Protein AF-A0A0L7KZP0-F1 (afdb_monomer)

Structure (mmCIF, N/CA/C/O backbone):
data_AF-A0A0L7KZP0-F1
#
_entry.id   AF-A0A0L7KZP0-F1
#
loop_
_atom_site.group_PDB
_atom_site.id
_atom_site.type_symbol
_atom_site.label_atom_id
_atom_site.label_alt_id
_atom_site.label_comp_id
_atom_site.label_asym_id
_atom_site.label_entity_id
_atom_site.label_seq_id
_atom_site.pdbx_PDB_ins_code
_atom_site.Cartn_x
_atom_site.Cartn_y
_atom_site.Cartn_z
_atom_site.occupancy
_atom_site.B_iso_or_equiv
_atom_site.auth_seq_id
_atom_site.auth_comp_id
_atom_site.auth_asym_id
_atom_site.auth_atom_id
_atom_site.pdbx_PDB_model_num
ATOM 1 N N . MET A 1 1 ? -36.808 3.531 20.226 1.00 63.69 1 MET A N 1
ATOM 2 C CA . MET A 1 1 ? -35.470 3.568 20.865 1.00 63.69 1 MET A CA 1
ATOM 3 C C . MET A 1 1 ? -35.029 5.028 20.924 1.00 63.69 1 MET A C 1
ATOM 5 O O . MET A 1 1 ? -35.138 5.690 19.900 1.00 63.69 1 MET A O 1
ATOM 9 N N . SER A 1 2 ? -34.639 5.574 22.083 1.00 88.25 2 SER A N 1
ATOM 10 C CA . SER A 1 2 ? -34.261 6.997 22.179 1.00 88.25 2 SER A CA 1
ATOM 11 C C . SER A 1 2 ? -32.924 7.268 21.478 1.00 88.25 2 SER A C 1
ATOM 13 O O . SER A 1 2 ? -32.063 6.388 21.419 1.00 88.25 2 SER A O 1
ATOM 15 N N . ARG A 1 3 ? -32.725 8.493 20.977 1.00 87.00 3 ARG A N 1
ATOM 16 C CA . ARG A 1 3 ? -31.464 8.919 20.343 1.00 87.00 3 ARG A CA 1
ATOM 17 C C . ARG A 1 3 ? -30.250 8.672 21.245 1.00 87.00 3 ARG A C 1
ATOM 19 O O . ARG A 1 3 ? -29.249 8.135 20.788 1.00 87.00 3 ARG A O 1
ATOM 26 N N . GLN A 1 4 ? -30.382 8.979 22.534 1.00 87.50 4 GLN A N 1
ATOM 27 C CA . GLN A 1 4 ? -29.343 8.735 23.540 1.00 87.50 4 GLN A CA 1
ATOM 28 C C . GLN A 1 4 ? -28.989 7.246 23.661 1.00 87.50 4 GLN A C 1
ATOM 30 O O . GLN A 1 4 ? -27.815 6.895 23.758 1.00 87.50 4 GLN A O 1
ATOM 35 N N . ASN A 1 5 ? -29.982 6.351 23.594 1.00 90.81 5 ASN A N 1
ATOM 36 C CA . ASN A 1 5 ? -29.726 4.912 23.612 1.00 90.81 5 ASN A CA 1
ATOM 37 C C . ASN A 1 5 ? -28.991 4.444 22.349 1.00 90.81 5 ASN A C 1
ATOM 39 O O . ASN A 1 5 ? -28.085 3.622 22.461 1.00 90.81 5 ASN A O 1
ATOM 43 N N . ILE A 1 6 ? -29.317 4.989 21.172 1.00 90.12 6 ILE A N 1
ATOM 44 C CA . ILE A 1 6 ? -28.611 4.679 19.917 1.00 90.12 6 ILE A CA 1
ATOM 45 C C . ILE A 1 6 ? -27.160 5.171 19.972 1.00 90.12 6 ILE A C 1
ATOM 47 O O . ILE A 1 6 ? -26.248 4.414 19.644 1.00 90.12 6 ILE A O 1
ATOM 51 N N . GLU A 1 7 ? -26.918 6.403 20.423 1.00 89.88 7 GLU A N 1
ATOM 52 C CA . GLU A 1 7 ? -25.565 6.961 20.565 1.00 89.88 7 GLU A CA 1
ATOM 53 C C . GLU A 1 7 ? -24.720 6.136 21.549 1.00 89.88 7 GLU A C 1
ATOM 55 O O . GLU A 1 7 ? -23.565 5.800 21.258 1.00 89.88 7 GLU A O 1
ATOM 60 N N . ARG A 1 8 ? -25.315 5.728 22.678 1.00 93.31 8 ARG A N 1
ATOM 61 C CA . ARG A 1 8 ? -24.662 4.867 23.672 1.00 93.31 8 ARG A CA 1
ATOM 62 C C . ARG A 1 8 ? -24.299 3.503 23.089 1.00 93.31 8 ARG A C 1
ATOM 64 O O . ARG A 1 8 ? -23.156 3.073 23.225 1.00 93.31 8 ARG A O 1
ATOM 71 N N . LEU A 1 9 ? -25.246 2.833 22.430 1.00 93.94 9 LEU A N 1
ATOM 72 C CA . LEU A 1 9 ? -25.024 1.518 21.821 1.00 93.94 9 LEU A CA 1
ATOM 73 C C . LEU A 1 9 ? -24.005 1.583 20.679 1.00 93.94 9 LEU A C 1
ATOM 75 O O . LEU A 1 9 ? -23.140 0.721 20.595 1.00 93.94 9 LEU A O 1
ATOM 79 N N . THR A 1 10 ? -24.043 2.630 19.854 1.00 91.06 10 THR A N 1
ATOM 80 C CA . THR A 1 10 ? -23.064 2.844 18.774 1.00 91.06 10 THR A CA 1
ATOM 81 C C . THR A 1 10 ? -21.658 3.047 19.336 1.00 91.06 10 THR A C 1
ATOM 83 O O . THR A 1 10 ? -20.690 2.496 18.819 1.00 91.06 10 THR A O 1
ATOM 86 N N . THR A 1 11 ? -21.535 3.810 20.423 1.00 92.81 11 THR A N 1
ATOM 87 C CA . THR A 1 11 ? -20.250 4.017 21.105 1.00 92.81 11 THR A CA 1
ATOM 88 C C . THR A 1 11 ? -19.732 2.724 21.725 1.00 92.81 11 THR A C 1
ATOM 90 O O . THR A 1 11 ? -18.541 2.438 21.623 1.00 92.81 11 THR A O 1
ATOM 93 N N . LEU A 1 12 ? -20.614 1.924 22.328 1.00 94.56 12 LEU A N 1
ATOM 94 C CA . LEU A 1 12 ? -20.255 0.616 22.870 1.00 94.56 12 LEU A CA 1
ATOM 95 C C . LEU A 1 12 ? -19.786 -0.333 21.762 1.00 94.56 12 LEU A C 1
ATOM 97 O O . LEU A 1 12 ? -18.707 -0.899 21.876 1.00 94.56 12 LEU A O 1
ATOM 101 N N . ALA A 1 13 ? -20.551 -0.445 20.673 1.00 92.88 13 ALA A N 1
ATOM 102 C CA . ALA A 1 13 ? -20.195 -1.272 19.526 1.00 92.88 13 ALA A CA 1
ATOM 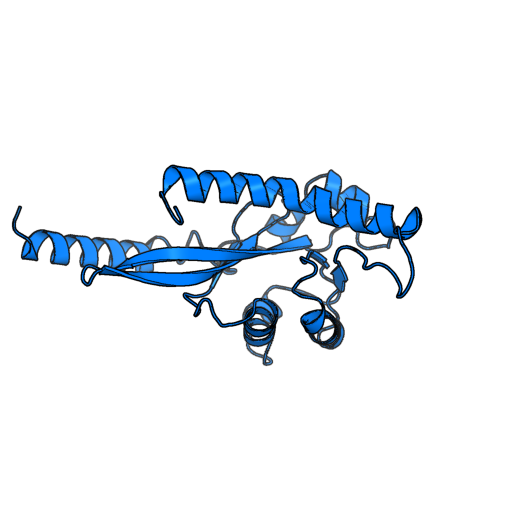103 C C . ALA A 1 13 ? -18.836 -0.868 18.939 1.00 92.88 13 ALA A C 1
ATOM 105 O O . ALA A 1 13 ? -17.999 -1.734 18.702 1.00 92.88 13 ALA A O 1
ATOM 106 N N . ARG A 1 14 ? -18.579 0.439 18.783 1.00 90.69 14 ARG A N 1
ATOM 107 C CA . ARG A 1 14 ? -17.275 0.946 18.334 1.00 90.69 14 ARG A CA 1
ATOM 108 C C . ARG A 1 14 ? -16.143 0.479 19.249 1.00 90.69 14 ARG A C 1
ATOM 110 O O . ARG A 1 14 ? -15.190 -0.102 18.755 1.00 90.69 14 ARG A O 1
ATOM 117 N N . ARG A 1 15 ? -16.277 0.667 20.566 1.00 93.75 15 ARG A N 1
ATOM 118 C CA . ARG A 1 15 ? -15.255 0.232 21.536 1.00 93.75 15 ARG A CA 1
ATOM 119 C C . ARG A 1 15 ? -15.030 -1.277 21.503 1.00 93.75 15 ARG A C 1
ATOM 121 O O . ARG A 1 15 ? -13.898 -1.727 21.607 1.00 93.75 15 ARG A O 1
ATOM 128 N N . CYS A 1 16 ? -16.095 -2.064 21.362 1.00 93.88 16 CYS A N 1
ATOM 129 C CA . CYS A 1 16 ? -15.975 -3.513 21.236 1.00 93.88 16 CYS A CA 1
ATOM 130 C C . CYS A 1 16 ? -15.216 -3.906 19.964 1.00 93.88 16 CYS A C 1
ATOM 132 O O . CYS A 1 16 ? -14.368 -4.788 20.029 1.00 93.88 16 CYS A O 1
ATOM 134 N N . LEU A 1 17 ? -15.481 -3.245 18.833 1.00 90.81 17 LEU A N 1
ATOM 135 C CA . LEU A 1 17 ? -14.733 -3.480 17.598 1.00 90.81 17 LEU A CA 1
ATOM 136 C C . LEU A 1 17 ? -13.261 -3.073 17.750 1.00 90.81 17 LEU A C 1
ATOM 138 O O . LEU A 1 17 ? -12.384 -3.858 17.413 1.00 90.81 17 LEU A O 1
ATOM 142 N N . GLU A 1 18 ? -12.987 -1.891 18.302 1.00 88.94 18 GLU A N 1
ATOM 143 C CA . GLU A 1 18 ? -11.625 -1.372 18.501 1.00 88.94 18 GLU A CA 1
ATOM 144 C C . GLU A 1 18 ? -10.784 -2.252 19.432 1.00 88.94 18 GLU A C 1
ATOM 146 O O . GLU A 1 18 ? -9.604 -2.448 19.171 1.00 88.94 18 GLU A O 1
ATOM 151 N N . ASN A 1 19 ? -11.381 -2.811 20.488 1.00 90.50 19 ASN A N 1
ATOM 152 C CA . ASN A 1 19 ? -10.635 -3.571 21.492 1.00 90.50 19 ASN A CA 1
ATOM 153 C C . ASN A 1 19 ? -10.588 -5.080 21.217 1.00 90.5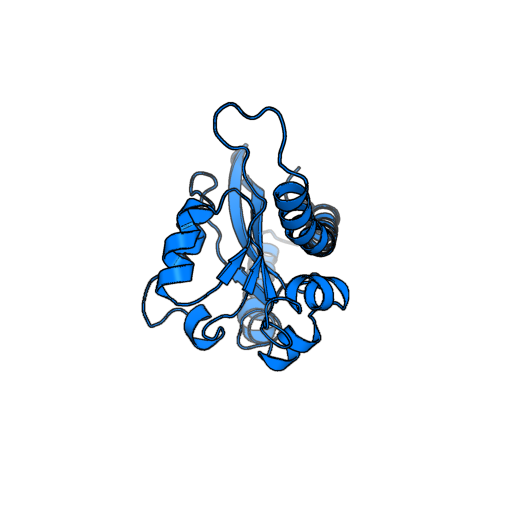0 19 ASN A C 1
ATOM 155 O O . ASN A 1 19 ? -9.636 -5.734 21.627 1.00 90.50 19 ASN A O 1
ATOM 159 N N . ASN A 1 20 ? -11.615 -5.641 20.567 1.00 91.38 20 ASN A N 1
ATOM 160 C CA . ASN A 1 20 ? -11.787 -7.097 20.475 1.00 91.38 20 ASN A CA 1
ATOM 161 C C . ASN A 1 20 ? -11.835 -7.634 19.042 1.00 91.38 20 ASN A C 1
ATOM 163 O O . ASN A 1 20 ? -11.833 -8.847 18.870 1.00 91.38 20 ASN A O 1
ATOM 167 N N . PHE A 1 21 ? -11.942 -6.771 18.028 1.00 88.75 21 PHE A N 1
ATOM 168 C CA . PHE A 1 21 ? -11.991 -7.202 16.630 1.00 88.75 21 PHE A CA 1
ATOM 169 C C . PHE A 1 21 ? -10.778 -6.699 15.856 1.00 88.75 21 PHE A C 1
ATOM 171 O O . PHE A 1 21 ? -10.036 -7.500 15.305 1.00 88.75 21 PHE A O 1
ATOM 178 N N . VAL A 1 22 ? -10.553 -5.383 15.845 1.00 87.06 22 VAL A N 1
ATOM 179 C CA . VAL A 1 22 ? -9.480 -4.746 15.067 1.00 87.06 22 VAL A CA 1
ATOM 180 C C . VAL A 1 22 ? -8.104 -5.354 15.369 1.00 87.06 22 VAL A C 1
ATOM 182 O O . VAL A 1 22 ? -7.470 -5.772 14.409 1.00 87.06 22 VAL A O 1
ATOM 185 N N . PRO A 1 23 ? -7.667 -5.533 16.633 1.00 86.50 23 PRO A N 1
ATOM 186 C CA . PRO A 1 23 ? -6.323 -6.044 16.923 1.00 86.50 23 PRO A CA 1
ATOM 187 C C . PRO A 1 23 ? -6.067 -7.479 16.443 1.00 86.50 23 PRO A C 1
ATOM 189 O O . PRO A 1 23 ? -4.920 -7.902 16.390 1.00 86.50 23 PRO A O 1
ATOM 192 N N . PHE A 1 24 ? -7.127 -8.232 16.133 1.00 85.81 24 PHE A N 1
ATOM 193 C CA . PHE A 1 24 ? -7.064 -9.646 15.757 1.00 85.81 24 PHE A CA 1
ATOM 194 C C . PHE A 1 24 ? -7.497 -9.909 14.315 1.00 85.81 24 PHE A C 1
ATOM 196 O O . PHE A 1 24 ? -7.652 -11.065 13.944 1.00 85.81 24 PHE A O 1
ATOM 203 N N . HIS A 1 25 ? -7.827 -8.864 13.552 1.00 85.62 25 HIS A N 1
ATOM 204 C CA . HIS A 1 25 ? -8.376 -8.998 12.198 1.00 85.62 25 HIS A CA 1
ATOM 205 C C . HIS A 1 25 ? -7.955 -7.865 11.250 1.00 85.62 25 HIS A C 1
ATOM 207 O O . HIS A 1 25 ? -8.416 -7.818 10.106 1.00 85.62 25 HIS A O 1
ATOM 213 N N . LEU A 1 26 ? -7.174 -6.892 11.730 1.00 87.25 26 LEU A N 1
ATOM 214 C CA . LEU A 1 26 ? -6.686 -5.777 10.932 1.00 87.25 26 LEU A CA 1
ATOM 215 C C . LEU A 1 26 ? -5.362 -5.245 11.487 1.00 87.25 26 LEU A C 1
ATOM 217 O O . LEU A 1 26 ? -5.258 -4.915 12.666 1.00 87.25 26 LEU A O 1
ATOM 221 N N . GLY A 1 27 ? -4.381 -5.087 10.606 1.00 86.38 27 GLY A N 1
ATOM 222 C CA . GLY A 1 27 ? -3.043 -4.621 10.942 1.00 86.38 27 GLY A CA 1
ATOM 223 C C . GLY A 1 27 ? -1.982 -5.677 10.660 1.00 86.38 27 GLY A C 1
ATOM 224 O O . GLY A 1 27 ? -2.259 -6.863 10.490 1.00 86.38 27 GLY A O 1
ATOM 225 N N . PHE A 1 28 ? -0.728 -5.234 10.639 1.00 84.62 28 PHE A N 1
ATOM 226 C CA . PHE A 1 28 ? 0.425 -6.109 10.412 1.00 84.62 28 PHE A CA 1
ATOM 227 C C . PHE A 1 28 ? 0.716 -7.076 11.573 1.00 84.62 28 PHE A C 1
ATOM 229 O O . PHE A 1 28 ? 1.565 -7.948 11.422 1.00 84.62 28 PHE A O 1
ATOM 236 N N . ASP A 1 29 ? 0.002 -6.950 12.695 1.00 85.00 29 ASP A N 1
ATOM 237 C CA . ASP A 1 29 ? 0.069 -7.889 13.821 1.00 85.00 29 ASP A CA 1
ATOM 238 C C . ASP A 1 29 ? -0.823 -9.133 13.613 1.00 85.00 29 ASP A C 1
ATOM 240 O O . ASP A 1 29 ? -0.566 -10.173 14.217 1.00 85.00 29 ASP A O 1
ATOM 244 N N . ASP A 1 30 ? -1.848 -9.055 12.750 1.00 86.31 30 ASP A N 1
ATOM 245 C CA . ASP A 1 30 ? -2.793 -10.158 12.486 1.00 86.31 30 ASP A CA 1
ATOM 246 C C . ASP A 1 30 ? -2.288 -11.146 11.419 1.00 86.31 30 ASP A C 1
ATOM 248 O O . ASP A 1 30 ? -2.641 -12.326 11.403 1.00 86.31 30 ASP A O 1
ATOM 252 N N . ILE A 1 31 ? -1.426 -10.684 10.513 1.00 87.69 31 ILE A N 1
ATOM 253 C CA . ILE A 1 31 ? -0.908 -11.497 9.414 1.00 87.69 31 ILE A CA 1
ATOM 254 C C . ILE A 1 31 ? 0.610 -11.574 9.466 1.00 87.69 31 ILE A C 1
ATOM 256 O O . ILE A 1 31 ? 1.301 -10.581 9.643 1.00 87.69 31 ILE A O 1
ATOM 260 N N . THR A 1 32 ? 1.153 -12.767 9.258 1.00 89.44 32 THR A N 1
ATOM 261 C CA . THR A 1 32 ? 2.600 -12.976 9.157 1.00 89.44 32 THR A CA 1
ATOM 262 C C . THR A 1 32 ? 3.109 -12.702 7.740 1.00 89.44 32 THR A C 1
ATOM 264 O O . THR A 1 32 ? 2.384 -12.854 6.752 1.00 89.44 32 THR A O 1
ATOM 267 N N . ARG A 1 33 ? 4.405 -12.388 7.610 1.00 87.12 33 ARG A N 1
ATOM 268 C CA . ARG A 1 33 ? 5.080 -12.264 6.301 1.00 87.12 33 ARG A CA 1
ATOM 269 C C . ARG A 1 33 ? 4.875 -13.504 5.428 1.00 87.12 33 ARG A C 1
ATOM 271 O O . ARG A 1 33 ? 4.547 -13.381 4.252 1.00 87.12 33 ARG A O 1
ATOM 278 N N . GLN A 1 34 ? 5.006 -14.694 6.014 1.00 86.81 34 GLN A N 1
ATOM 279 C CA . GLN A 1 34 ? 4.846 -15.959 5.297 1.00 86.81 34 GLN A CA 1
ATOM 280 C C . GLN A 1 34 ? 3.432 -16.113 4.719 1.00 86.81 34 GLN A C 1
ATOM 282 O O . GLN A 1 34 ? 3.288 -16.463 3.551 1.00 86.81 34 GLN A O 1
ATOM 287 N N . GLN A 1 35 ? 2.397 -15.757 5.485 1.00 88.25 35 GLN A N 1
ATOM 288 C CA . GLN A 1 35 ? 1.017 -15.761 4.991 1.00 88.25 35 GLN A CA 1
ATOM 289 C C . GLN A 1 35 ? 0.806 -14.755 3.853 1.00 88.25 35 GLN A C 1
ATOM 291 O O . GLN A 1 35 ? 0.095 -15.061 2.900 1.00 88.25 35 GLN A O 1
ATOM 296 N N . VAL A 1 36 ? 1.430 -13.571 3.901 1.00 85.56 36 VAL A N 1
ATOM 297 C CA . VAL A 1 36 ? 1.370 -12.622 2.774 1.00 85.56 36 VAL A CA 1
ATOM 298 C C . VAL A 1 36 ? 2.048 -13.198 1.529 1.00 85.56 36 VAL A C 1
ATOM 300 O O . VAL A 1 36 ? 1.507 -13.082 0.431 1.00 85.56 36 VAL A O 1
ATOM 303 N N . ILE A 1 37 ? 3.199 -13.855 1.687 1.00 84.69 37 ILE A N 1
ATOM 304 C CA . ILE A 1 37 ? 3.912 -14.497 0.577 1.00 84.69 37 ILE A CA 1
ATOM 305 C C . ILE A 1 37 ? 3.079 -15.637 -0.023 1.00 84.69 37 ILE A C 1
ATOM 307 O O . ILE A 1 37 ? 3.006 -15.750 -1.244 1.00 84.69 37 ILE A O 1
ATOM 311 N N . GLU A 1 38 ? 2.414 -16.446 0.801 1.00 84.69 38 GLU A N 1
ATOM 312 C CA . GLU A 1 38 ? 1.527 -17.535 0.359 1.00 84.69 38 GLU A CA 1
ATOM 313 C C . GLU A 1 38 ? 0.262 -17.028 -0.344 1.00 84.69 38 GLU A C 1
ATOM 315 O O . GLU A 1 38 ? -0.273 -17.697 -1.227 1.00 84.69 38 GLU A O 1
ATOM 320 N N . ARG A 1 39 ? -0.189 -15.817 -0.004 1.00 83.50 39 ARG A N 1
ATOM 321 C CA . ARG A 1 39 ? -1.272 -15.111 -0.703 1.00 83.50 39 ARG A CA 1
ATOM 322 C C . ARG A 1 39 ? -0.845 -14.510 -2.042 1.00 83.50 39 ARG A C 1
ATOM 324 O O . ARG A 1 39 ? -1.696 -13.994 -2.773 1.00 83.50 39 ARG A O 1
ATOM 331 N N . ASN A 1 40 ? 0.439 -14.565 -2.403 1.00 79.38 40 ASN A N 1
ATOM 332 C CA . ASN A 1 40 ? 0.858 -14.201 -3.750 1.00 79.38 40 ASN A CA 1
ATOM 333 C C . ASN A 1 40 ? 0.234 -15.182 -4.743 1.00 79.38 40 ASN A C 1
ATOM 335 O O . ASN A 1 40 ? 0.619 -16.346 -4.831 1.00 79.38 40 ASN A O 1
ATOM 339 N N . LEU A 1 41 ? -0.731 -14.693 -5.521 1.00 71.31 41 LEU A N 1
ATOM 340 C CA . LEU A 1 41 ? -1.324 -15.475 -6.594 1.00 71.31 41 LEU A CA 1
ATOM 341 C C . LEU A 1 41 ? -0.243 -15.933 -7.588 1.00 71.31 41 LEU A C 1
ATOM 343 O O . LEU A 1 41 ? 0.745 -15.233 -7.829 1.00 71.31 41 LEU A O 1
ATOM 347 N N . VAL A 1 42 ? -0.506 -17.065 -8.248 1.00 75.00 42 VAL A N 1
ATOM 348 C CA . VAL A 1 42 ? 0.354 -17.642 -9.299 1.00 75.00 42 VAL A CA 1
ATOM 349 C C . VAL A 1 42 ? 0.745 -16.600 -10.349 1.00 75.00 42 VAL A C 1
ATOM 351 O O . VAL A 1 42 ? 1.866 -16.603 -10.841 1.00 75.00 42 VAL A O 1
ATOM 354 N N . VAL A 1 43 ? -0.169 -15.685 -10.678 1.00 77.62 43 VAL A N 1
ATOM 355 C CA . VAL A 1 43 ? 0.045 -14.656 -11.699 1.00 77.62 43 VAL A CA 1
ATOM 356 C C . VAL A 1 43 ? 1.101 -13.619 -11.271 1.00 77.62 43 VAL A C 1
ATOM 358 O O . VAL A 1 43 ? 2.125 -13.554 -11.941 1.00 77.62 43 VAL A O 1
ATOM 361 N N . PRO A 1 44 ? 0.942 -12.832 -10.186 1.00 76.81 44 PRO A N 1
ATOM 362 C CA . PRO A 1 44 ? 2.005 -11.977 -9.658 1.00 76.81 44 PRO A CA 1
ATOM 363 C C . PRO A 1 44 ? 3.325 -12.719 -9.455 1.00 76.81 44 PRO A C 1
ATOM 365 O O . PRO A 1 44 ? 4.379 -12.182 -9.785 1.00 76.81 44 PRO A O 1
ATOM 368 N N . ASP A 1 45 ? 3.291 -13.951 -8.941 1.00 77.31 45 ASP A N 1
ATOM 369 C CA . ASP A 1 45 ? 4.529 -14.696 -8.747 1.00 77.31 45 ASP A CA 1
ATOM 370 C C . ASP A 1 45 ? 5.207 -14.988 -10.089 1.00 77.31 45 ASP A C 1
ATOM 372 O O . ASP A 1 45 ? 6.347 -14.582 -10.274 1.00 77.31 45 ASP A O 1
ATOM 376 N N . ALA A 1 46 ? 4.501 -15.539 -11.078 1.00 79.88 46 ALA A N 1
ATOM 377 C CA . ALA A 1 46 ? 5.046 -15.790 -12.414 1.00 79.88 46 ALA A CA 1
ATOM 378 C C . ALA A 1 46 ? 5.525 -14.511 -13.124 1.00 79.88 46 ALA A C 1
ATOM 380 O O . ALA A 1 46 ? 6.565 -14.520 -13.781 1.00 79.88 46 ALA A O 1
ATOM 381 N N . LEU A 1 47 ? 4.794 -13.402 -12.979 1.00 79.75 47 LEU A N 1
ATOM 382 C CA . LEU A 1 47 ? 5.134 -12.125 -13.606 1.00 79.75 47 LEU A CA 1
ATOM 383 C C . LEU A 1 47 ? 6.432 -11.535 -13.036 1.00 79.75 47 LEU A C 1
ATOM 385 O O . LEU A 1 47 ? 7.250 -11.030 -13.799 1.00 79.75 47 LEU A O 1
ATOM 389 N N . PHE A 1 48 ? 6.642 -11.623 -11.721 1.00 76.50 48 PHE A N 1
ATOM 390 C CA . PHE A 1 48 ? 7.803 -11.025 -11.051 1.00 76.50 48 PHE A CA 1
ATOM 391 C C . PHE A 1 48 ? 8.908 -12.042 -10.686 1.00 76.50 48 PHE A C 1
ATOM 393 O O . PHE A 1 48 ? 9.931 -11.662 -10.123 1.00 76.50 48 PHE A O 1
ATOM 400 N N . SER A 1 49 ? 8.754 -13.329 -11.024 1.00 68.19 49 SER A N 1
ATOM 401 C CA . SER A 1 49 ? 9.748 -14.382 -10.728 1.00 68.19 49 SER A CA 1
ATOM 402 C C . SER A 1 49 ? 11.015 -14.288 -11.576 1.00 68.19 49 SER A C 1
ATOM 404 O O . SER A 1 49 ? 12.103 -14.578 -11.079 1.00 68.19 49 SER A O 1
ATOM 406 N N . ASN A 1 50 ? 10.901 -13.855 -12.836 1.00 60.66 50 ASN A N 1
ATOM 407 C CA . ASN A 1 50 ? 12.025 -13.851 -13.782 1.00 60.66 50 ASN A CA 1
ATOM 408 C C . ASN A 1 50 ? 13.104 -12.800 -13.479 1.00 60.66 50 ASN A C 1
ATOM 410 O O . ASN A 1 50 ? 14.186 -12.873 -14.052 1.00 60.66 50 ASN A O 1
ATOM 414 N N . GLU A 1 51 ? 12.855 -11.861 -12.562 1.00 57.97 51 GLU A N 1
ATOM 415 C CA . GLU A 1 51 ? 13.864 -10.883 -12.127 1.00 57.97 51 GLU A CA 1
ATOM 416 C C . GLU A 1 51 ? 14.630 -11.325 -10.862 1.00 57.97 51 GLU A C 1
ATOM 418 O O . GLU A 1 51 ? 15.413 -10.555 -10.312 1.00 57.97 51 GLU A O 1
ATOM 423 N N . GLY A 1 52 ? 14.446 -12.573 -10.401 1.00 57.38 52 GLY A N 1
ATOM 424 C CA . GLY A 1 52 ? 15.087 -13.112 -9.191 1.00 57.38 52 GLY A CA 1
ATOM 425 C C . GLY A 1 52 ? 14.326 -12.803 -7.897 1.00 57.38 52 GLY A C 1
ATOM 426 O O . GLY A 1 52 ? 14.905 -12.814 -6.813 1.00 57.38 52 GLY A O 1
ATOM 427 N N . TRP A 1 53 ? 13.039 -12.454 -8.001 1.00 60.59 53 TRP A N 1
ATOM 428 C CA . TRP A 1 53 ? 12.210 -11.990 -6.878 1.00 60.59 53 TRP A CA 1
ATOM 429 C C . TRP A 1 53 ? 11.147 -13.031 -6.478 1.00 60.59 53 TRP A C 1
ATOM 431 O O . TRP A 1 53 ? 10.100 -12.718 -5.894 1.00 60.59 53 TRP A O 1
ATOM 441 N N . SER A 1 54 ? 11.419 -14.301 -6.790 1.00 57.59 54 SER A N 1
ATOM 442 C CA . SER A 1 54 ? 10.642 -15.445 -6.313 1.00 57.59 54 SER A CA 1
ATOM 443 C C . SER A 1 54 ? 10.616 -15.454 -4.779 1.00 57.59 54 SER A C 1
ATOM 445 O O . SER A 1 54 ? 11.665 -15.292 -4.156 1.00 57.59 54 SER A O 1
ATOM 447 N N . ARG A 1 55 ? 9.439 -15.677 -4.176 1.00 60.72 55 ARG A N 1
ATOM 448 C CA . ARG A 1 55 ? 9.219 -15.766 -2.710 1.00 60.72 55 ARG A CA 1
ATOM 449 C C . ARG A 1 55 ? 9.379 -14.478 -1.889 1.00 60.72 55 ARG A C 1
ATOM 451 O O . ARG A 1 55 ? 9.481 -14.556 -0.671 1.00 60.72 55 ARG A O 1
ATOM 458 N N . ARG A 1 56 ? 9.363 -13.301 -2.513 1.00 67.94 56 ARG A N 1
ATOM 459 C CA . ARG A 1 56 ? 9.281 -12.027 -1.774 1.00 67.94 56 ARG A CA 1
ATOM 460 C C . ARG A 1 56 ? 7.848 -11.615 -1.477 1.00 67.94 56 ARG A C 1
ATOM 462 O O . ARG A 1 56 ? 6.923 -12.038 -2.181 1.00 67.94 56 ARG A O 1
ATOM 469 N N . THR A 1 57 ? 7.677 -10.759 -0.475 1.00 66.06 57 THR A N 1
ATOM 470 C CA . THR A 1 57 ? 6.383 -10.147 -0.173 1.00 66.06 57 THR A CA 1
ATOM 471 C C . THR A 1 57 ? 5.998 -9.257 -1.349 1.00 66.06 57 THR A C 1
ATOM 473 O O . THR A 1 57 ? 6.790 -8.412 -1.774 1.00 66.06 57 THR A O 1
ATOM 476 N N . LYS A 1 58 ? 4.804 -9.471 -1.911 1.00 71.38 58 LYS A N 1
ATOM 477 C CA . LYS A 1 58 ? 4.270 -8.639 -2.992 1.00 71.38 58 LYS A CA 1
ATOM 478 C C . LYS A 1 58 ? 2.975 -8.012 -2.513 1.00 71.38 58 LYS A C 1
ATOM 480 O O . LYS A 1 58 ? 1.943 -8.679 -2.416 1.00 71.38 58 LYS A O 1
ATOM 485 N N . CYS A 1 59 ? 3.034 -6.721 -2.228 1.00 68.25 59 CYS A N 1
ATOM 486 C CA . CYS A 1 59 ? 1.876 -5.974 -1.772 1.00 68.25 59 CYS A CA 1
ATOM 487 C C . CYS A 1 59 ? 1.456 -4.962 -2.826 1.00 68.25 59 CYS A C 1
ATOM 489 O O . CYS A 1 59 ? 2.279 -4.281 -3.439 1.00 68.25 59 CYS A O 1
ATOM 491 N N . TYR A 1 60 ? 0.149 -4.871 -3.028 1.00 70.06 60 TYR A N 1
ATOM 492 C CA . TYR A 1 60 ? -0.459 -3.794 -3.776 1.00 70.06 60 TYR A CA 1
ATOM 493 C C . TYR A 1 60 ? -0.867 -2.701 -2.792 1.00 70.06 60 TYR A C 1
ATOM 495 O O . TYR A 1 60 ? -1.664 -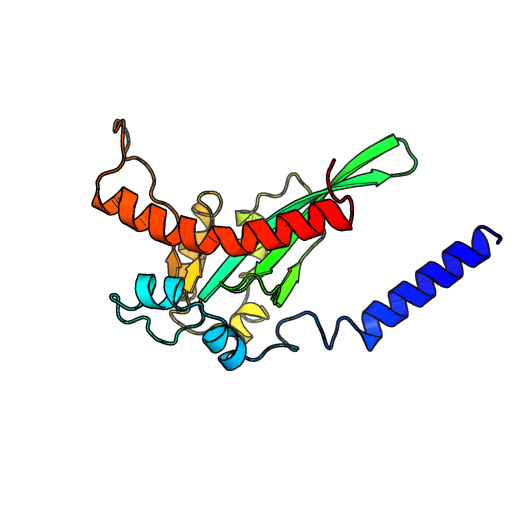2.908 -1.874 1.00 70.06 60 TYR A O 1
ATOM 503 N N . CYS A 1 61 ? -0.322 -1.512 -2.994 1.00 61.34 61 CYS A N 1
ATOM 504 C CA . CYS A 1 61 ? -0.769 -0.346 -2.258 1.00 61.34 61 CYS A CA 1
ATOM 505 C C . CYS A 1 61 ? -1.965 0.267 -2.977 1.00 61.34 61 CYS A C 1
ATOM 507 O O . CYS A 1 61 ? -1.805 0.823 -4.066 1.00 61.34 61 CYS A O 1
ATOM 509 N N . ASP A 1 62 ? -3.145 0.210 -2.361 1.00 60.53 62 ASP A N 1
ATOM 510 C CA . ASP A 1 62 ? -4.330 0.875 -2.893 1.00 60.53 62 ASP A CA 1
ATOM 511 C C . ASP A 1 62 ? -4.762 2.044 -2.013 1.00 60.53 62 ASP A C 1
ATOM 513 O O . ASP A 1 62 ? -4.700 2.005 -0.788 1.00 60.53 62 ASP A O 1
ATOM 517 N N . MET A 1 63 ? -5.248 3.105 -2.642 1.00 56.72 63 MET A N 1
ATOM 518 C CA . MET A 1 63 ? -5.781 4.266 -1.944 1.00 56.72 63 MET A CA 1
ATOM 519 C C . MET A 1 63 ? -7.198 4.547 -2.419 1.00 56.72 63 MET A C 1
ATOM 521 O O . MET A 1 63 ? -7.467 4.653 -3.617 1.00 56.72 63 MET A O 1
ATOM 525 N N . ARG A 1 64 ? -8.114 4.783 -1.474 1.00 58.38 64 ARG A N 1
ATOM 526 C CA . ARG A 1 64 ? -9.502 5.126 -1.796 1.00 58.38 64 ARG A CA 1
ATOM 527 C C . ARG A 1 64 ? -9.957 6.409 -1.121 1.00 58.38 64 ARG A C 1
ATOM 529 O O . ARG A 1 64 ? -9.768 6.618 0.073 1.00 58.38 64 ARG A O 1
ATOM 536 N N . CYS A 1 65 ? -10.629 7.249 -1.904 1.00 48.09 65 CYS A N 1
ATOM 537 C CA . CYS A 1 65 ? -11.454 8.346 -1.409 1.00 48.09 65 CYS A CA 1
ATOM 538 C C . CYS A 1 65 ? -12.855 7.826 -1.094 1.00 48.09 65 CYS A C 1
ATOM 540 O O . CYS A 1 65 ? -13.440 7.093 -1.889 1.00 48.09 65 CYS A O 1
ATOM 542 N N . TYR A 1 66 ? -13.404 8.270 0.022 1.00 54.16 66 TYR A N 1
ATOM 543 C CA . TYR A 1 66 ? -14.744 7.972 0.481 1.00 54.16 66 TYR A CA 1
ATOM 544 C C . TYR A 1 66 ? -15.452 9.284 0.833 1.00 54.16 66 TYR A C 1
ATOM 546 O O . TYR A 1 66 ? -14.958 10.077 1.640 1.00 54.16 66 TYR A O 1
ATOM 554 N N . SER A 1 67 ? -16.601 9.539 0.210 1.00 46.41 67 SER A N 1
ATOM 555 C CA . SER A 1 67 ? -17.487 10.643 0.578 1.00 46.41 67 SER A CA 1
ATOM 556 C C . SER A 1 67 ? -18.468 10.180 1.653 1.00 46.41 67 SER A C 1
ATOM 558 O O . SER A 1 67 ? -19.043 9.096 1.562 1.00 46.41 67 SER A O 1
ATOM 560 N N . TYR A 1 68 ? -18.659 11.010 2.676 1.00 52.22 68 TYR A N 1
ATOM 561 C CA . TYR A 1 68 ? -19.679 10.814 3.699 1.00 52.22 68 TYR A CA 1
ATOM 562 C C . TYR A 1 68 ? -20.448 12.116 3.913 1.00 52.22 68 TYR A C 1
ATOM 564 O O . TYR A 1 68 ? -19.863 13.202 3.965 1.00 52.22 68 TYR A O 1
ATOM 572 N N . PHE A 1 69 ? -21.767 12.001 4.050 1.00 43.47 69 PHE A N 1
ATOM 573 C CA . PHE A 1 69 ? -22.639 13.124 4.370 1.00 43.47 69 PHE A CA 1
ATOM 574 C C . PHE A 1 69 ? -22.608 13.401 5.873 1.00 43.47 69 PHE A C 1
ATOM 576 O O . PHE A 1 69 ? -22.925 12.525 6.679 1.00 43.47 69 PHE A O 1
ATOM 583 N N . HIS A 1 70 ? -22.256 14.629 6.257 1.00 50.53 70 HIS A N 1
ATOM 584 C CA . HIS A 1 70 ? -22.471 15.100 7.624 1.00 50.53 70 HIS A CA 1
ATOM 585 C C . HIS A 1 70 ? -23.880 15.707 7.740 1.00 50.53 70 HIS A C 1
ATOM 587 O O . HIS A 1 70 ? -24.319 16.362 6.794 1.00 50.53 70 HIS A O 1
ATOM 593 N N . PRO A 1 71 ? -24.569 15.610 8.896 1.00 46.25 71 PRO A N 1
ATOM 594 C CA . PRO A 1 71 ? -25.930 16.139 9.092 1.00 46.25 71 PRO A CA 1
ATOM 595 C C . PRO A 1 71 ? -26.119 17.657 8.886 1.00 46.25 71 PRO A C 1
ATOM 597 O O . PRO A 1 71 ? -27.224 18.153 9.058 1.00 46.25 71 PRO A O 1
ATOM 600 N N . LYS A 1 72 ? -25.054 18.400 8.550 1.00 52.16 72 LYS A N 1
ATOM 601 C CA . LYS A 1 72 ? -25.070 19.832 8.199 1.00 52.16 72 LYS A CA 1
ATOM 602 C C . LYS A 1 72 ? -24.941 20.070 6.682 1.00 52.16 72 LYS A C 1
ATOM 604 O O . LYS A 1 72 ? -24.345 21.057 6.272 1.00 52.16 72 LYS A O 1
ATOM 609 N N . GLU A 1 73 ? -25.419 19.127 5.869 1.00 47.25 73 GLU A N 1
ATOM 610 C CA . GLU A 1 73 ? -25.470 19.193 4.393 1.00 47.25 73 GLU A CA 1
ATOM 611 C C . GLU A 1 73 ? -24.118 19.352 3.668 1.00 47.25 73 GLU A C 1
ATOM 613 O O . GLU A 1 73 ? -24.072 19.579 2.462 1.00 47.25 73 GLU A O 1
ATOM 618 N N . GLN A 1 74 ? -22.992 19.166 4.362 1.00 52.06 74 GLN A N 1
ATOM 619 C CA . GLN A 1 74 ? -21.667 19.178 3.741 1.00 52.06 74 GLN A CA 1
ATOM 620 C C . GLN A 1 74 ? -21.183 17.752 3.463 1.00 52.06 74 GLN A C 1
ATOM 622 O O . GLN A 1 74 ? -21.091 16.912 4.364 1.00 52.06 74 GLN A O 1
ATOM 627 N N . LEU A 1 75 ? -20.850 17.499 2.196 1.00 53.84 75 LEU A N 1
ATOM 628 C CA . LEU A 1 75 ? -20.100 16.328 1.752 1.00 53.84 75 LEU A CA 1
ATOM 629 C C . LEU A 1 75 ? -18.657 16.445 2.254 1.00 53.84 75 LEU A C 1
ATOM 631 O O . LEU A 1 75 ? -17.889 17.277 1.770 1.00 53.84 75 LEU A O 1
ATOM 635 N N . PHE A 1 76 ? -18.271 15.592 3.202 1.00 62.25 76 PHE A N 1
ATOM 636 C CA . PHE A 1 76 ? -16.871 15.438 3.583 1.00 62.25 76 PHE A CA 1
ATOM 637 C C . PHE A 1 76 ? -16.277 14.280 2.800 1.00 62.25 76 PHE A C 1
ATOM 639 O O . PHE A 1 76 ? -16.723 13.137 2.903 1.00 62.25 76 PHE A O 1
ATOM 646 N N . ILE A 1 77 ? -15.247 14.579 2.016 1.00 65.50 77 ILE A N 1
ATOM 647 C CA . ILE A 1 77 ? -14.477 13.566 1.306 1.00 65.50 77 ILE A CA 1
ATOM 648 C C . ILE A 1 77 ? -13.240 13.272 2.150 1.00 65.50 77 ILE A C 1
ATOM 650 O O . ILE A 1 77 ? -12.378 14.131 2.352 1.00 65.50 77 ILE A O 1
ATOM 654 N N . SER A 1 78 ? -13.169 12.047 2.655 1.00 73.00 78 SER A N 1
ATOM 655 C CA . SER A 1 78 ? -12.022 11.532 3.397 1.00 73.00 78 SER A CA 1
ATOM 656 C C . SER A 1 78 ? -11.428 10.346 2.659 1.00 73.00 78 SER A C 1
ATOM 658 O O . SER A 1 78 ? -12.151 9.546 2.080 1.00 73.00 78 SER A O 1
ATOM 660 N N . LYS A 1 79 ? -10.107 10.221 2.645 1.00 75.69 79 LYS A N 1
ATOM 661 C CA . LYS A 1 79 ? -9.429 9.068 2.054 1.00 75.69 79 LYS A CA 1
ATOM 662 C C . LYS A 1 79 ? -9.042 8.070 3.130 1.00 75.69 79 LYS A C 1
ATOM 664 O O . LYS A 1 79 ? -8.670 8.480 4.229 1.00 75.69 79 LYS A O 1
ATOM 669 N N . ARG A 1 80 ? -9.066 6.783 2.803 1.00 80.00 80 ARG A N 1
ATOM 670 C CA . ARG A 1 80 ? -8.319 5.772 3.551 1.00 80.00 80 ARG A CA 1
ATOM 671 C C . ARG A 1 80 ? -7.326 5.082 2.628 1.00 80.00 80 ARG A C 1
ATOM 673 O O . ARG A 1 80 ? -7.624 4.830 1.460 1.00 80.00 80 ARG A O 1
ATOM 680 N N . TYR A 1 81 ? -6.159 4.805 3.182 1.00 81.31 81 TYR A N 1
ATOM 681 C CA . TYR A 1 81 ? -5.096 4.040 2.552 1.00 81.31 81 TYR A CA 1
ATOM 682 C C . TYR A 1 81 ? -5.290 2.570 2.899 1.00 81.31 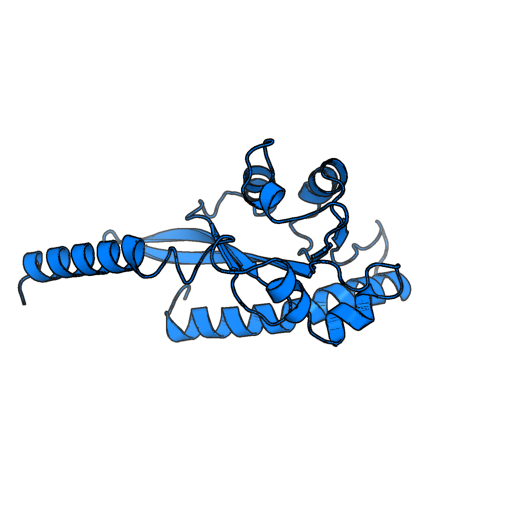81 TYR A C 1
ATOM 684 O O . TYR A 1 81 ? -5.503 2.270 4.069 1.00 81.31 81 TYR A O 1
ATOM 692 N N . LEU A 1 82 ? -5.222 1.674 1.922 1.00 84.31 82 LEU A N 1
ATOM 693 C CA . LEU A 1 82 ? -5.361 0.235 2.108 1.00 84.31 82 LEU A CA 1
ATOM 694 C C . LEU A 1 82 ? -4.050 -0.450 1.711 1.00 84.31 82 LEU A C 1
ATOM 696 O O . LEU A 1 82 ? -3.578 -0.306 0.583 1.00 84.31 82 LEU A O 1
ATOM 700 N N . PHE A 1 83 ? -3.487 -1.238 2.620 1.00 85.94 83 PHE A N 1
ATOM 701 C CA . PHE A 1 83 ? -2.484 -2.231 2.247 1.00 85.94 83 PHE A CA 1
ATOM 702 C C . PHE A 1 83 ? -3.201 -3.514 1.871 1.00 85.94 83 PHE A C 1
ATOM 704 O O . PHE A 1 83 ? -3.945 -4.066 2.680 1.00 85.94 83 PHE A O 1
ATOM 711 N N . VAL A 1 84 ? -3.012 -3.964 0.632 1.00 86.19 84 VAL A N 1
ATOM 712 C CA . VAL A 1 84 ? -3.742 -5.104 0.080 1.00 86.19 84 VAL A CA 1
ATOM 713 C C . VAL A 1 84 ? -2.752 -6.091 -0.528 1.00 86.19 84 VAL A C 1
ATOM 715 O O . VAL A 1 84 ? -1.808 -5.716 -1.220 1.00 86.19 84 VAL A O 1
ATOM 718 N N . THR A 1 85 ? -2.945 -7.376 -0.278 1.00 86.50 85 THR A N 1
ATOM 719 C CA . THR A 1 85 ? -2.182 -8.443 -0.931 1.00 86.50 85 THR A CA 1
ATOM 720 C C . THR A 1 85 ? -2.660 -8.656 -2.369 1.00 86.50 85 THR A C 1
ATOM 722 O O . THR A 1 85 ? -3.718 -8.182 -2.790 1.00 86.50 85 THR A O 1
ATOM 725 N N . CYS A 1 86 ? -1.890 -9.404 -3.158 1.00 82.25 86 CYS A N 1
ATOM 726 C CA . CYS A 1 86 ? -2.207 -9.629 -4.569 1.00 82.25 86 CYS A CA 1
ATOM 727 C C . CYS A 1 86 ? -3.487 -10.459 -4.820 1.00 82.25 86 CYS A C 1
ATOM 729 O O . CYS A 1 86 ? -3.988 -10.457 -5.943 1.00 82.25 86 CYS A O 1
ATOM 731 N N . ASP A 1 87 ? -4.020 -11.158 -3.814 1.00 84.62 87 ASP A N 1
ATOM 732 C CA . ASP A 1 87 ? -5.319 -11.851 -3.856 1.00 84.62 87 ASP A CA 1
ATOM 733 C C . ASP A 1 87 ? -6.501 -10.964 -3.412 1.00 84.62 87 ASP A C 1
ATOM 735 O O . ASP A 1 87 ? -7.654 -11.392 -3.474 1.00 84.62 87 ASP A O 1
ATOM 739 N N . GLY A 1 88 ? -6.237 -9.717 -3.004 1.00 83.69 88 GLY A N 1
ATOM 740 C CA . GLY A 1 88 ? -7.248 -8.766 -2.550 1.00 83.69 88 GLY A CA 1
ATOM 741 C C . GLY A 1 88 ? -7.510 -8.770 -1.039 1.00 83.69 88 GLY A C 1
ATOM 742 O O . GLY A 1 88 ? -8.404 -8.052 -0.590 1.00 83.69 88 GLY A 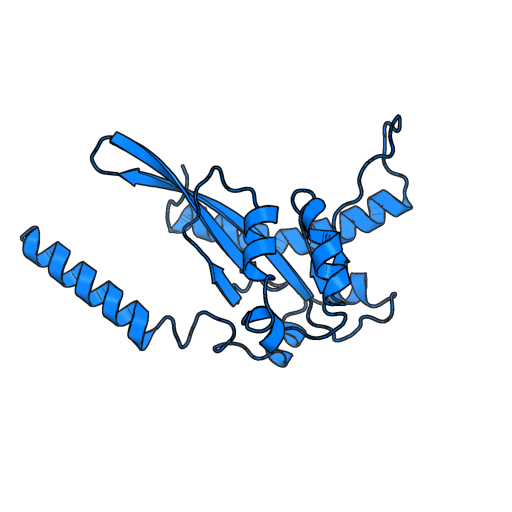O 1
ATOM 743 N N . HIS A 1 89 ? -6.771 -9.539 -0.235 1.00 87.00 89 HIS A N 1
ATOM 744 C CA . HIS A 1 89 ? -6.900 -9.476 1.222 1.00 87.00 89 HIS A CA 1
ATOM 745 C C . HIS A 1 89 ? -6.348 -8.148 1.773 1.00 87.00 89 HIS A C 1
ATOM 747 O O . HIS A 1 89 ? -5.245 -7.722 1.438 1.00 87.00 89 HIS A O 1
ATOM 753 N N . ILE A 1 90 ? -7.148 -7.464 2.596 1.00 87.25 90 ILE A N 1
ATOM 754 C CA . ILE A 1 90 ? -6.787 -6.173 3.196 1.00 87.25 90 ILE A CA 1
ATOM 755 C C . ILE A 1 90 ? -5.998 -6.452 4.468 1.00 87.25 90 ILE A C 1
ATOM 757 O O . ILE A 1 90 ? -6.557 -6.975 5.425 1.00 87.25 90 ILE A O 1
ATOM 761 N N . VAL A 1 91 ? -4.722 -6.081 4.456 1.00 87.94 91 VAL A N 1
ATOM 762 C CA . VAL A 1 91 ? -3.804 -6.234 5.587 1.00 87.94 91 VAL A CA 1
ATOM 763 C C . VAL A 1 91 ? -4.038 -5.138 6.616 1.00 87.94 91 VAL A C 1
ATOM 765 O O . VAL A 1 91 ? -4.168 -5.416 7.800 1.00 87.94 91 VAL A O 1
ATOM 768 N N . ASP A 1 92 ? -4.107 -3.883 6.171 1.00 87.56 92 ASP A N 1
ATOM 769 C CA . ASP A 1 92 ? -4.237 -2.743 7.077 1.00 87.56 92 ASP A CA 1
ATOM 770 C C . ASP A 1 92 ? -4.923 -1.550 6.397 1.00 87.56 92 ASP A C 1
ATOM 772 O O . ASP A 1 92 ? -4.917 -1.420 5.164 1.00 87.56 92 ASP A O 1
ATOM 776 N N . VAL A 1 93 ? -5.509 -0.665 7.205 1.00 85.38 93 VAL A N 1
ATOM 777 C CA . VAL A 1 93 ? -6.207 0.545 6.768 1.00 85.38 93 VAL A CA 1
ATOM 778 C C . VAL A 1 93 ? -5.714 1.770 7.539 1.00 85.38 93 VAL A C 1
ATOM 780 O O . VAL A 1 93 ? -5.957 1.899 8.734 1.00 85.38 93 VAL A O 1
ATOM 783 N N . TYR A 1 94 ? -5.147 2.754 6.834 1.00 83.88 94 TYR A N 1
ATOM 784 C CA . TYR A 1 94 ? -4.732 4.032 7.426 1.00 83.88 94 TYR A CA 1
ATOM 785 C C . TYR A 1 94 ? -5.672 5.185 7.070 1.00 83.88 94 TYR A C 1
ATOM 787 O O . TYR A 1 94 ? -6.244 5.252 5.978 1.00 83.88 94 TYR A O 1
ATOM 795 N N . GLY A 1 95 ? -5.779 6.157 7.977 1.00 81.38 95 GLY A N 1
ATOM 796 C CA . GLY A 1 95 ? -6.600 7.358 7.825 1.00 81.38 95 GLY A CA 1
ATOM 797 C C . GLY A 1 95 ? -7.625 7.509 8.955 1.00 81.38 95 GLY A C 1
ATOM 798 O O . GLY A 1 95 ? -7.505 6.844 9.980 1.00 81.38 95 GLY A O 1
ATOM 799 N N . PRO A 1 96 ? -8.643 8.373 8.794 1.00 83.31 96 PRO A N 1
ATOM 800 C CA . PRO A 1 96 ? -8.995 9.114 7.581 1.00 83.31 96 PRO A CA 1
ATOM 801 C C . PRO A 1 96 ? -8.021 10.259 7.255 1.00 83.31 96 PRO A C 1
ATOM 803 O O . PRO A 1 96 ? -7.566 10.984 8.135 1.00 83.31 96 PRO A O 1
ATOM 806 N N . TYR A 1 97 ? -7.749 10.470 5.968 1.00 82.81 97 TYR A N 1
ATOM 807 C CA . TYR A 1 97 ? -6.987 11.609 5.451 1.00 82.81 97 TYR A CA 1
ATOM 808 C C . TYR A 1 97 ? -7.890 12.596 4.709 1.00 82.81 97 TYR A C 1
ATOM 810 O O . TYR A 1 97 ? -8.942 12.232 4.189 1.00 82.81 97 TYR A O 1
ATOM 818 N N . SER A 1 98 ? -7.460 13.853 4.600 1.00 81.12 98 SER A N 1
ATOM 819 C CA . SER A 1 98 ? -8.138 14.842 3.753 1.00 81.12 98 SER A CA 1
ATOM 820 C C . SER A 1 98 ? -8.101 14.430 2.278 1.00 81.12 98 SER A C 1
ATOM 822 O O . SER A 1 98 ? -7.050 14.026 1.778 1.00 81.12 98 SER A O 1
ATOM 824 N N . ALA A 1 99 ? -9.203 14.631 1.548 1.00 74.88 99 ALA A N 1
ATOM 825 C CA . ALA A 1 99 ? -9.247 14.458 0.093 1.00 74.88 99 ALA A CA 1
ATOM 826 C C . ALA A 1 99 ? -8.199 15.281 -0.673 1.00 74.88 99 ALA A C 1
ATOM 828 O O . ALA A 1 99 ? -7.804 14.901 -1.773 1.00 74.88 99 ALA A O 1
ATOM 829 N N . ARG A 1 100 ? -7.726 16.390 -0.092 1.00 79.88 100 ARG A N 1
ATOM 830 C CA . ARG A 1 100 ? -6.707 17.255 -0.705 1.00 79.88 100 ARG A CA 1
ATOM 831 C C . ARG A 1 100 ? -5.285 16.727 -0.536 1.00 79.88 100 ARG A C 1
ATOM 833 O O . ARG A 1 100 ? -4.388 17.184 -1.235 1.00 79.88 100 ARG A O 1
ATOM 840 N N . LYS A 1 101 ? -5.056 15.791 0.391 1.00 83.12 101 LYS A N 1
ATOM 841 C CA . LYS A 1 101 ? -3.735 15.190 0.581 1.00 83.12 101 LYS A CA 1
ATOM 842 C C . LYS A 1 101 ? -3.495 14.188 -0.553 1.00 83.12 101 LYS A C 1
ATOM 844 O O . LYS A 1 101 ? -4.339 13.322 -0.806 1.00 83.12 101 LYS A O 1
ATOM 849 N N . SER A 1 102 ? -2.386 14.350 -1.275 1.00 83.06 102 SER A N 1
ATOM 850 C CA . SER A 1 102 ? -2.042 13.454 -2.382 1.00 83.06 102 SER A CA 1
ATOM 851 C C . SER A 1 102 ? -1.683 12.067 -1.861 1.00 83.06 102 SER A C 1
ATOM 853 O O . SER A 1 102 ? -1.243 11.906 -0.718 1.00 83.06 102 SER A O 1
ATOM 855 N N . ASP A 1 103 ? -1.868 11.065 -2.712 1.00 79.44 103 ASP A N 1
ATOM 856 C CA . ASP A 1 103 ? -1.703 9.674 -2.302 1.00 79.44 103 ASP A CA 1
ATOM 857 C C . ASP A 1 103 ? -0.228 9.365 -2.015 1.00 79.44 103 ASP A C 1
ATOM 859 O O . ASP A 1 103 ? 0.089 8.780 -0.978 1.00 79.44 103 ASP A O 1
ATOM 863 N N . GLY A 1 104 ? 0.679 9.906 -2.837 1.00 83.88 104 GLY A N 1
ATOM 864 C CA . GLY A 1 104 ? 2.118 9.880 -2.578 1.00 83.88 104 GLY A CA 1
ATOM 865 C C . GLY A 1 104 ? 2.517 10.583 -1.276 1.00 83.88 104 GLY A C 1
ATOM 866 O O . GLY A 1 104 ? 3.340 10.063 -0.533 1.00 83.88 104 GLY A O 1
ATOM 867 N N . ALA A 1 105 ? 1.897 11.715 -0.914 1.00 87.25 105 ALA A N 1
ATOM 868 C CA . ALA A 1 105 ? 2.204 12.393 0.352 1.00 87.25 105 ALA A CA 1
ATOM 869 C C . ALA A 1 105 ? 1.733 11.609 1.587 1.00 87.25 105 ALA A C 1
ATOM 871 O O . ALA A 1 105 ? 2.306 11.754 2.668 1.00 87.25 105 ALA A O 1
ATOM 872 N N . ILE A 1 106 ? 0.673 10.807 1.455 1.00 86.06 106 ILE A N 1
ATOM 873 C CA . ILE A 1 106 ? 0.225 9.901 2.516 1.00 86.06 106 ILE A CA 1
ATOM 874 C C . ILE A 1 106 ? 1.199 8.733 2.639 1.00 86.06 106 ILE A C 1
ATOM 876 O O . ILE A 1 106 ? 1.721 8.522 3.729 1.00 86.06 106 ILE A O 1
ATOM 880 N N . LEU A 1 107 ? 1.500 8.050 1.530 1.00 86.56 107 LEU A N 1
ATOM 881 C CA . LEU A 1 107 ? 2.442 6.930 1.503 1.00 86.56 107 LEU A CA 1
ATOM 882 C C . LEU A 1 107 ? 3.822 7.334 2.027 1.00 86.56 107 LEU A C 1
ATOM 884 O O . LEU A 1 107 ? 4.375 6.673 2.899 1.00 86.56 107 LEU A O 1
ATOM 888 N N . ASN A 1 108 ? 4.328 8.487 1.591 1.00 89.00 108 ASN A N 1
ATOM 889 C CA . ASN A 1 108 ? 5.594 9.022 2.080 1.00 89.00 108 ASN A CA 1
ATOM 890 C C . ASN A 1 108 ? 5.548 9.340 3.577 1.00 89.00 108 ASN A C 1
ATOM 892 O O . ASN A 1 108 ? 6.576 9.303 4.233 1.00 89.00 108 ASN A O 1
ATOM 896 N N . GLY A 1 109 ? 4.382 9.688 4.125 1.00 89.00 109 GLY A N 1
ATOM 897 C CA . GLY A 1 109 ? 4.207 9.856 5.566 1.00 89.00 109 GLY A CA 1
ATOM 898 C C . GLY A 1 109 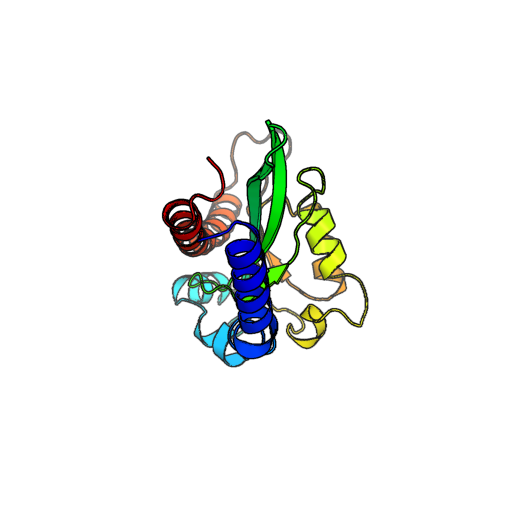? 4.244 8.528 6.320 1.00 89.00 109 GLY A C 1
ATOM 899 O O . GLY A 1 109 ? 4.830 8.473 7.393 1.00 89.00 109 GLY A O 1
ATOM 900 N N . LEU A 1 110 ? 3.655 7.473 5.751 1.00 86.75 110 LEU A N 1
ATOM 901 C CA . LEU A 1 110 ? 3.641 6.128 6.334 1.00 86.75 110 LEU A CA 1
ATOM 902 C C . LEU A 1 110 ? 5.026 5.469 6.311 1.00 86.75 110 LEU A C 1
ATOM 904 O O . LEU A 1 110 ? 5.379 4.759 7.243 1.00 86.75 110 LEU A O 1
ATOM 908 N N . LEU A 1 111 ? 5.824 5.738 5.279 1.00 86.31 111 LEU A N 1
ATOM 909 C CA . LEU A 1 111 ? 7.199 5.241 5.129 1.00 86.31 111 LEU A CA 1
ATOM 910 C C . LEU A 1 111 ? 8.254 6.131 5.802 1.00 86.31 111 LEU A C 1
ATOM 912 O O . LEU A 1 111 ? 9.447 5.900 5.643 1.00 86.31 111 LEU A O 1
ATOM 916 N N . LYS A 1 112 ? 7.858 7.209 6.486 1.00 84.88 112 LYS A N 1
ATOM 917 C CA . LYS A 1 112 ? 8.818 8.112 7.126 1.00 84.88 112 LYS A CA 1
ATOM 918 C C . LYS A 1 112 ? 9.167 7.632 8.529 1.00 84.88 112 LYS A C 1
ATOM 920 O O . LYS A 1 112 ? 8.306 7.564 9.400 1.00 84.88 112 LYS A O 1
ATOM 925 N N . GLY A 1 113 ? 10.466 7.477 8.761 1.00 70.56 113 GLY A N 1
ATOM 926 C CA . GLY A 1 113 ? 11.062 7.331 10.085 1.00 70.56 113 GLY A CA 1
ATOM 927 C C . GLY A 1 113 ? 11.346 5.874 10.467 1.00 70.56 113 GLY A C 1
ATOM 928 O O . GLY A 1 113 ? 10.596 4.979 10.091 1.00 70.56 113 GLY A O 1
ATOM 929 N N . PRO A 1 114 ? 12.400 5.627 11.264 1.00 62.56 114 PRO A N 1
ATOM 930 C CA . PRO A 1 114 ? 12.882 4.279 11.587 1.00 62.56 114 PRO A CA 1
ATOM 931 C C . PRO A 1 114 ? 11.914 3.436 12.439 1.00 62.56 114 PRO A C 1
ATOM 933 O O . PRO A 1 114 ? 12.178 2.263 12.662 1.00 62.56 114 PRO A O 1
ATOM 936 N N . GLY A 1 115 ? 10.808 4.016 12.920 1.00 69.06 115 GLY A N 1
ATOM 937 C CA . GLY A 1 115 ? 9.781 3.337 13.718 1.00 69.06 115 GLY A CA 1
ATOM 938 C C . GLY A 1 115 ? 8.474 3.060 12.973 1.00 69.06 115 GLY A C 1
ATOM 939 O O . GLY A 1 115 ? 7.465 2.796 13.622 1.00 69.06 115 GLY A O 1
ATOM 940 N N . SER A 1 116 ? 8.438 3.181 11.640 1.00 81.06 116 SER A N 1
ATOM 941 C CA . SER A 1 116 ? 7.240 2.793 10.890 1.00 81.06 116 SER A CA 1
ATOM 942 C C . SER A 1 116 ? 6.992 1.291 11.029 1.00 81.06 116 SER A C 1
ATOM 944 O O . SER A 1 116 ? 7.893 0.490 10.785 1.00 81.06 116 SER A O 1
ATOM 946 N N . VAL A 1 117 ? 5.749 0.910 11.338 1.00 79.69 117 VAL A N 1
ATOM 947 C CA . VAL A 1 117 ? 5.290 -0.493 11.362 1.00 79.69 117 VAL A CA 1
ATOM 948 C C . VAL A 1 117 ? 5.599 -1.195 10.035 1.00 79.69 117 VAL A C 1
ATOM 950 O O . VAL A 1 117 ? 5.926 -2.380 10.017 1.00 79.69 117 VAL A O 1
ATOM 953 N N . LEU A 1 118 ? 5.606 -0.447 8.925 1.00 83.81 118 LEU A N 1
ATOM 954 C CA . LEU A 1 118 ? 5.971 -0.971 7.612 1.00 83.81 118 LEU A CA 1
ATOM 955 C C . LEU A 1 118 ? 7.423 -1.460 7.569 1.00 83.81 118 LEU A C 1
ATOM 957 O O . LEU A 1 118 ? 7.685 -2.482 6.951 1.00 83.81 118 LEU A O 1
ATOM 961 N N . HIS A 1 119 ? 8.360 -0.790 8.243 1.00 85.75 119 HIS A N 1
ATOM 962 C CA . HIS A 1 119 ? 9.760 -1.230 8.281 1.00 85.75 119 HIS A CA 1
ATOM 963 C C . HIS A 1 119 ? 9.984 -2.429 9.205 1.00 85.75 119 HIS A C 1
ATOM 965 O O . HIS A 1 119 ? 10.935 -3.176 9.000 1.00 85.75 119 HIS A O 1
ATOM 971 N N . CYS A 1 120 ? 9.109 -2.637 10.191 1.00 85.19 120 CYS A N 1
ATOM 972 C CA . CYS A 1 120 ? 9.121 -3.850 11.007 1.00 85.19 120 CYS A CA 1
ATOM 973 C C . CYS A 1 120 ? 8.574 -5.056 10.233 1.00 85.19 120 CYS A C 1
ATOM 975 O O . CYS A 1 120 ? 9.002 -6.183 10.467 1.00 85.19 120 CYS A O 1
ATOM 977 N N . PHE A 1 121 ? 7.621 -4.820 9.326 1.00 87.88 121 PHE A N 1
ATOM 978 C CA . PHE A 1 121 ? 6.972 -5.882 8.570 1.00 87.88 121 PHE A CA 1
ATOM 979 C C . PHE A 1 121 ? 7.668 -6.212 7.251 1.00 87.88 121 PHE A C 1
ATOM 981 O O . PHE A 1 121 ? 7.772 -7.387 6.929 1.00 87.88 121 PHE A O 1
ATOM 988 N N . PHE A 1 122 ? 8.103 -5.223 6.465 1.00 87.56 122 PHE A N 1
ATOM 989 C CA . PHE A 1 122 ? 8.678 -5.405 5.126 1.00 87.56 122 PHE A CA 1
ATOM 990 C C . PHE A 1 122 ? 10.205 -5.449 5.140 1.00 87.56 122 PHE A C 1
ATOM 992 O O . PHE A 1 122 ? 10.857 -4.640 5.800 1.00 87.56 122 PHE A O 1
ATOM 999 N N . GLU A 1 123 ? 10.778 -6.331 4.325 1.00 87.56 123 GLU A N 1
ATOM 1000 C CA . GLU A 1 123 ? 12.223 -6.509 4.200 1.00 87.56 123 GLU A CA 1
ATOM 1001 C C . GLU A 1 123 ? 12.776 -5.878 2.926 1.00 87.56 123 GLU A C 1
ATOM 1003 O O . GLU A 1 123 ? 12.072 -5.566 1.962 1.00 87.56 123 GLU A O 1
ATOM 1008 N N . VAL A 1 124 ? 14.097 -5.729 2.932 1.00 86.69 124 VAL A N 1
ATOM 1009 C CA . VAL A 1 124 ? 14.880 -5.288 1.787 1.00 86.69 124 VAL A CA 1
ATOM 1010 C C . VAL A 1 124 ? 14.535 -6.122 0.547 1.00 86.69 124 VAL A C 1
ATOM 1012 O O . VAL A 1 124 ? 14.583 -7.352 0.532 1.00 86.69 124 VAL A O 1
ATOM 1015 N N . ASN A 1 125 ? 14.238 -5.399 -0.523 1.00 87.00 125 ASN A N 1
ATOM 1016 C CA . ASN A 1 125 ? 13.806 -5.835 -1.838 1.00 87.00 125 ASN A CA 1
ATOM 1017 C C . ASN A 1 125 ? 12.389 -6.432 -1.943 1.00 87.00 125 ASN A C 1
ATOM 1019 O O . ASN A 1 125 ? 12.073 -7.031 -2.980 1.00 87.00 125 ASN A O 1
ATOM 1023 N N . ASP A 1 126 ? 11.538 -6.278 -0.923 1.00 86.81 126 ASP A N 1
ATOM 1024 C CA . ASP A 1 126 ? 10.103 -6.556 -1.059 1.00 86.81 126 ASP A CA 1
ATOM 1025 C C . ASP A 1 126 ? 9.460 -5.654 -2.132 1.00 86.81 126 ASP A C 1
ATOM 1027 O O . ASP A 1 126 ? 9.907 -4.528 -2.387 1.00 86.81 126 ASP A O 1
ATOM 1031 N N . ILE A 1 127 ? 8.417 -6.178 -2.788 1.00 86.56 127 ILE A N 1
ATOM 1032 C CA . ILE A 1 127 ? 7.785 -5.547 -3.953 1.00 86.56 127 ILE A CA 1
ATOM 1033 C C . ILE A 1 127 ? 6.539 -4.789 -3.541 1.00 86.56 127 ILE A C 1
ATOM 1035 O O . ILE A 1 127 ? 5.591 -5.365 -2.999 1.00 86.56 127 ILE A O 1
ATOM 1039 N N . PHE A 1 128 ? 6.491 -3.529 -3.948 1.00 88.56 128 PHE A N 1
ATOM 1040 C CA . PHE A 1 128 ? 5.307 -2.698 -3.861 1.00 88.56 128 PHE A CA 1
ATOM 1041 C C . PHE A 1 128 ? 4.794 -2.397 -5.259 1.00 88.56 128 PHE A C 1
ATOM 1043 O O . PHE A 1 128 ? 5.448 -1.718 -6.050 1.00 88.56 128 PHE A O 1
ATOM 1050 N N . ILE A 1 129 ? 3.609 -2.917 -5.565 1.00 87.31 129 ILE A N 1
ATOM 1051 C CA . ILE A 1 129 ? 2.901 -2.632 -6.808 1.00 87.31 129 ILE A CA 1
ATOM 1052 C C . ILE A 1 129 ? 2.076 -1.368 -6.585 1.00 87.31 129 ILE A C 1
ATOM 1054 O O . ILE A 1 129 ? 1.201 -1.327 -5.718 1.00 87.31 129 ILE A O 1
ATOM 1058 N N . LEU A 1 130 ? 2.388 -0.331 -7.356 1.00 87.12 130 LEU A N 1
ATOM 1059 C CA . LEU A 1 130 ? 1.881 1.022 -7.176 1.00 87.12 130 LEU A CA 1
ATOM 1060 C C . LEU A 1 130 ? 1.149 1.516 -8.426 1.00 87.12 130 LEU A C 1
ATOM 1062 O O . LEU A 1 130 ? 1.487 1.192 -9.569 1.00 87.12 130 LEU A O 1
ATOM 1066 N N . ASP A 1 131 ? 0.182 2.403 -8.214 1.00 84.06 131 ASP A N 1
ATOM 1067 C CA . ASP A 1 131 ? -0.375 3.213 -9.291 1.00 84.06 131 ASP A CA 1
ATOM 1068 C C . ASP A 1 131 ? 0.563 4.344 -9.725 1.00 84.06 131 ASP A C 1
ATOM 1070 O O . ASP A 1 131 ? 1.420 4.821 -8.985 1.00 84.06 131 ASP A O 1
ATOM 1074 N N . ARG A 1 132 ? 0.348 4.851 -10.944 1.00 82.69 132 ARG A N 1
ATOM 1075 C CA . ARG A 1 132 ? 1.163 5.940 -11.520 1.00 82.69 132 ARG A CA 1
ATOM 1076 C C . ARG A 1 132 ? 1.195 7.211 -10.664 1.00 82.69 132 ARG A C 1
ATOM 1078 O O . ARG A 1 132 ? 2.142 7.983 -10.773 1.00 82.69 132 ARG A O 1
ATOM 1085 N N . GLY A 1 133 ? 0.170 7.441 -9.840 1.00 81.00 133 GLY A N 1
ATOM 1086 C CA . GLY A 1 133 ? 0.088 8.588 -8.928 1.00 81.00 133 GLY A CA 1
ATOM 1087 C C . GLY A 1 133 ? 1.116 8.566 -7.790 1.00 81.00 133 GLY A C 1
ATOM 1088 O O . GLY A 1 133 ? 1.299 9.583 -7.129 1.00 81.00 133 GLY A O 1
ATOM 1089 N N . PHE A 1 134 ? 1.809 7.443 -7.586 1.00 85.88 134 PHE A N 1
ATOM 1090 C CA . PHE A 1 134 ? 2.863 7.279 -6.582 1.00 85.88 134 PHE A CA 1
ATOM 1091 C C . PHE A 1 134 ? 4.274 7.447 -7.154 1.00 85.88 134 PHE A C 1
ATOM 1093 O O . PHE A 1 134 ? 5.247 7.120 -6.481 1.00 85.88 134 PHE A O 1
ATOM 1100 N N . ARG A 1 135 ? 4.417 7.968 -8.380 1.00 86.69 135 ARG A N 1
ATOM 1101 C CA . ARG A 1 135 ? 5.728 8.192 -9.008 1.00 86.69 135 ARG A CA 1
ATOM 1102 C C . ARG A 1 135 ? 6.699 8.935 -8.088 1.00 86.69 135 ARG A C 1
ATOM 1104 O O . ARG A 1 135 ? 7.845 8.523 -7.953 1.00 86.69 135 ARG A O 1
ATOM 1111 N N . ASP A 1 136 ? 6.225 9.985 -7.426 1.00 87.81 136 ASP A N 1
ATOM 1112 C CA . ASP A 1 136 ? 7.053 10.820 -6.548 1.00 87.81 136 ASP A CA 1
ATOM 1113 C C . ASP A 1 136 ? 7.405 10.127 -5.215 1.00 87.81 136 ASP A C 1
ATOM 1115 O O . ASP A 1 136 ? 8.183 10.653 -4.422 1.00 87.81 136 ASP A O 1
ATOM 1119 N N . SER A 1 137 ? 6.835 8.947 -4.951 1.00 88.94 137 SER A N 1
ATOM 1120 C CA . SER A 1 137 ? 7.179 8.092 -3.812 1.00 88.94 137 SER A CA 1
ATOM 1121 C C . SER A 1 137 ? 8.301 7.104 -4.130 1.00 88.94 137 SER A C 1
ATOM 1123 O O . SER A 1 137 ? 8.942 6.634 -3.197 1.00 88.94 137 SER A O 1
ATOM 1125 N N . ILE A 1 138 ? 8.583 6.806 -5.407 1.00 89.62 138 ILE A N 1
ATOM 1126 C CA . ILE A 1 138 ? 9.595 5.810 -5.810 1.00 89.62 138 ILE A CA 1
ATOM 1127 C C . ILE A 1 138 ? 10.977 6.065 -5.182 1.00 89.62 138 ILE A C 1
ATOM 1129 O O . ILE A 1 138 ? 11.508 5.123 -4.594 1.00 89.62 138 ILE A O 1
ATOM 1133 N N . PRO A 1 139 ? 11.525 7.301 -5.170 1.00 91.31 139 PRO A N 1
ATOM 1134 C CA . PRO A 1 139 ? 12.828 7.548 -4.546 1.00 91.31 139 PRO A CA 1
ATOM 1135 C C . PRO A 1 139 ? 12.875 7.178 -3.055 1.00 91.31 139 PRO A C 1
ATOM 1137 O O . PRO A 1 139 ? 13.923 6.807 -2.534 1.00 91.31 139 PRO A O 1
ATOM 1140 N N . LEU A 1 140 ? 11.736 7.259 -2.357 1.00 89.88 140 LEU A N 1
ATOM 1141 C CA . LEU A 1 140 ? 11.633 6.866 -0.953 1.00 89.88 140 LEU A CA 1
ATOM 1142 C C . LEU A 1 140 ? 11.597 5.341 -0.784 1.00 89.88 140 LEU A C 1
ATOM 1144 O O . LEU A 1 140 ? 12.103 4.835 0.209 1.00 89.88 140 LEU A O 1
ATOM 1148 N N . PHE A 1 141 ? 11.018 4.591 -1.723 1.00 88.62 141 PHE A N 1
ATOM 1149 C CA . PHE A 1 141 ? 11.121 3.126 -1.703 1.00 88.62 141 PHE A CA 1
ATOM 1150 C C . PHE A 1 141 ? 12.571 2.692 -1.910 1.00 88.62 141 PHE A C 1
ATOM 1152 O O . PHE A 1 141 ? 13.091 1.903 -1.124 1.00 88.62 141 PHE A O 1
ATOM 1159 N N . GLU A 1 142 ? 13.241 3.283 -2.899 1.00 89.88 142 GLU A N 1
ATOM 1160 C CA . GLU A 1 142 ? 14.645 3.005 -3.209 1.00 89.88 142 GLU A CA 1
ATOM 1161 C C . GLU A 1 142 ? 15.567 3.326 -2.021 1.00 89.88 142 GLU A C 1
ATOM 1163 O O . GLU A 1 142 ? 16.466 2.542 -1.721 1.00 89.88 142 GLU A O 1
ATOM 1168 N N . SER A 1 143 ? 15.310 4.411 -1.274 1.00 90.31 143 SER A N 1
ATOM 1169 C CA . SER A 1 143 ? 16.100 4.750 -0.078 1.00 90.31 143 SER A CA 1
ATOM 1170 C C . SER A 1 143 ? 15.972 3.734 1.062 1.00 90.31 143 SER A C 1
ATOM 1172 O O . SER A 1 143 ? 16.866 3.646 1.897 1.00 90.31 143 SER A O 1
ATOM 1174 N N . HIS A 1 144 ? 14.869 2.981 1.111 1.00 88.00 144 HIS A N 1
ATOM 1175 C CA . HIS A 1 144 ? 14.653 1.882 2.061 1.00 88.00 144 HIS A CA 1
ATOM 1176 C C . HIS A 1 144 ? 14.960 0.510 1.442 1.00 88.00 144 HIS A C 1
ATOM 1178 O O . HIS A 1 144 ? 14.681 -0.523 2.045 1.00 88.00 144 HIS A O 1
ATOM 1184 N N . VAL A 1 145 ? 15.552 0.498 0.242 1.00 89.25 145 VAL A N 1
ATOM 1185 C CA . VAL A 1 145 ? 15.890 -0.706 -0.524 1.00 89.25 145 VAL A CA 1
ATOM 1186 C C . VAL A 1 145 ? 14.661 -1.575 -0.817 1.00 89.25 145 VAL A C 1
ATOM 1188 O O . VAL A 1 145 ? 14.761 -2.787 -0.954 1.00 89.25 145 VAL A O 1
ATOM 1191 N N . TYR A 1 146 ? 13.481 -0.972 -0.921 1.00 90.06 146 TYR A N 1
ATOM 1192 C CA . TYR A 1 146 ? 12.279 -1.627 -1.430 1.00 90.06 146 TYR A CA 1
ATOM 1193 C C . TYR A 1 146 ? 12.180 -1.457 -2.939 1.00 90.06 146 TYR A C 1
ATOM 1195 O O . TYR A 1 146 ? 12.731 -0.506 -3.498 1.00 90.06 146 TYR A O 1
ATOM 1203 N N . VAL A 1 147 ? 11.409 -2.328 -3.596 1.00 88.56 147 VAL A N 1
ATOM 1204 C CA . VAL A 1 147 ? 11.178 -2.195 -5.033 1.00 88.56 147 VAL A CA 1
ATOM 1205 C C . VAL A 1 147 ? 9.765 -1.725 -5.343 1.00 88.56 147 VAL A C 1
ATOM 1207 O O . VAL A 1 147 ? 8.798 -2.475 -5.229 1.00 88.56 147 VAL A O 1
ATOM 1210 N N . GLY A 1 148 ? 9.652 -0.469 -5.775 1.00 88.62 148 GLY A N 1
ATOM 1211 C CA . GLY A 1 148 ? 8.409 0.095 -6.291 1.00 88.62 148 GLY A CA 1
ATOM 1212 C C . GLY A 1 148 ? 8.244 -0.195 -7.783 1.00 88.62 148 GLY A C 1
ATOM 1213 O O . GLY A 1 148 ? 9.020 0.298 -8.599 1.00 88.62 148 GLY A O 1
ATOM 1214 N N . VAL A 1 149 ? 7.211 -0.951 -8.155 1.00 88.00 149 VAL A N 1
ATOM 1215 C CA . VAL A 1 149 ? 6.833 -1.186 -9.556 1.00 88.00 149 VAL A CA 1
ATOM 1216 C C . VAL A 1 149 ? 5.545 -0.440 -9.881 1.00 88.00 149 VAL A C 1
ATOM 1218 O O . VAL A 1 149 ? 4.583 -0.469 -9.119 1.00 88.00 149 VAL A O 1
ATOM 1221 N N . MET A 1 150 ? 5.510 0.244 -11.022 1.00 89.25 150 MET A N 1
ATOM 1222 C CA . MET A 1 150 ? 4.342 1.006 -11.466 1.00 89.25 150 MET A CA 1
ATOM 1223 C C . MET A 1 150 ? 4.193 0.952 -12.990 1.00 89.25 150 MET A C 1
ATOM 1225 O O . MET A 1 150 ? 5.166 0.675 -13.695 1.00 89.25 150 MET A O 1
ATOM 1229 N N . PRO A 1 151 ? 3.000 1.253 -13.539 1.00 89.50 151 PRO A N 1
ATOM 1230 C CA . PRO A 1 151 ? 2.833 1.349 -14.980 1.00 89.50 151 PRO A CA 1
ATOM 1231 C C . PRO A 1 151 ? 3.740 2.416 -15.607 1.00 89.50 151 PRO A C 1
ATOM 1233 O O . PRO A 1 151 ? 3.858 3.538 -15.106 1.00 89.50 151 PRO A O 1
ATOM 1236 N N . GLU A 1 152 ? 4.320 2.073 -16.753 1.00 88.94 152 GLU A N 1
ATOM 1237 C CA . GLU A 1 152 ? 5.244 2.926 -17.492 1.00 88.94 152 GLU A CA 1
ATOM 1238 C C . GLU A 1 152 ? 4.554 4.180 -18.022 1.00 88.94 152 GLU A C 1
ATOM 1240 O O . GLU A 1 152 ? 3.345 4.236 -18.282 1.00 88.94 152 GLU A O 1
ATOM 1245 N N . SER A 1 153 ? 5.358 5.219 -18.201 1.00 85.31 153 SER A N 1
ATOM 1246 C CA . SER A 1 153 ? 4.899 6.487 -18.752 1.00 85.31 153 SER A CA 1
ATOM 1247 C C . SER A 1 153 ? 5.447 6.683 -20.149 1.00 85.31 153 SER A C 1
ATOM 1249 O O . SER A 1 153 ? 6.567 6.282 -20.456 1.00 85.31 153 SER A O 1
ATOM 1251 N N . LYS A 1 154 ? 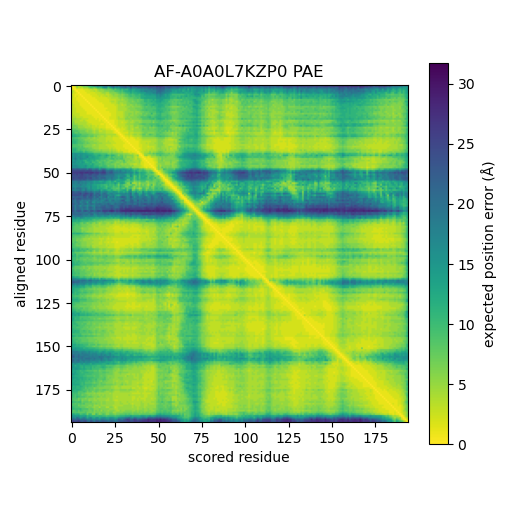4.641 7.306 -21.011 1.00 84.06 154 LYS A N 1
ATOM 1252 C CA . LYS A 1 154 ? 5.100 7.658 -22.352 1.00 84.06 154 LYS A CA 1
ATOM 1253 C C . LYS A 1 154 ? 6.285 8.605 -22.223 1.00 84.06 154 LYS A C 1
ATOM 1255 O O . LYS A 1 154 ? 6.244 9.553 -21.436 1.00 84.06 154 LYS A O 1
ATOM 1260 N N . THR A 1 155 ? 7.319 8.352 -23.009 1.00 82.94 155 THR A N 1
ATOM 1261 C CA . THR A 1 155 ? 8.403 9.310 -23.188 1.00 82.94 155 THR A CA 1
ATOM 1262 C C . THR A 1 155 ? 7.858 10.576 -23.845 1.00 82.94 155 THR A C 1
ATOM 1264 O O . THR A 1 155 ? 6.851 10.556 -24.560 1.00 82.94 155 THR A O 1
ATOM 1267 N N . ARG A 1 156 ? 8.489 11.718 -23.561 1.00 81.19 156 ARG A N 1
ATOM 1268 C CA . ARG A 1 156 ? 8.050 13.010 -24.096 1.00 81.19 156 ARG A CA 1
ATOM 1269 C C . ARG A 1 156 ? 8.048 12.955 -25.628 1.00 81.19 156 ARG A C 1
ATOM 1271 O O . ARG A 1 156 ? 9.061 12.621 -26.228 1.00 81.19 156 ARG A O 1
ATOM 1278 N N . GLY A 1 157 ? 6.908 13.275 -26.240 1.00 82.44 157 GLY A N 1
ATOM 1279 C CA . GLY A 1 157 ? 6.724 13.228 -27.696 1.00 82.44 157 GLY A CA 1
ATOM 1280 C C . GLY A 1 157 ? 6.296 11.867 -28.258 1.00 82.44 157 GLY A C 1
ATOM 1281 O O . GLY A 1 157 ? 5.938 11.793 -29.429 1.00 82.44 157 GLY A O 1
ATOM 1282 N N . ALA A 1 158 ? 6.259 10.802 -27.451 1.00 84.25 158 ALA A N 1
ATOM 1283 C CA . ALA A 1 158 ? 5.769 9.503 -27.898 1.00 84.25 158 ALA A CA 1
ATOM 1284 C C . ALA A 1 158 ? 4.236 9.421 -27.847 1.00 84.25 158 ALA A C 1
ATOM 1286 O O . ALA A 1 158 ? 3.596 9.761 -26.849 1.00 84.25 158 ALA A O 1
ATOM 1287 N N . ILE A 1 159 ? 3.640 8.895 -28.919 1.00 85.88 159 ILE A N 1
ATOM 1288 C CA . ILE A 1 159 ? 2.188 8.681 -29.013 1.00 85.88 159 ILE A CA 1
ATOM 1289 C C . ILE A 1 159 ? 1.784 7.396 -28.275 1.00 85.88 159 ILE A C 1
ATOM 1291 O O . ILE A 1 159 ? 0.697 7.324 -27.696 1.00 85.88 159 ILE A O 1
ATOM 1295 N N . GLN A 1 160 ? 2.663 6.392 -28.235 1.00 88.19 160 GLN A N 1
ATOM 1296 C CA . GLN A 1 160 ? 2.416 5.074 -27.642 1.00 88.19 160 GLN A CA 1
ATOM 1297 C C . GLN A 1 160 ? 3.614 4.599 -26.807 1.00 88.19 160 GLN A C 1
ATOM 1299 O O . GLN A 1 160 ? 4.718 5.119 -26.937 1.00 88.19 160 GLN A O 1
ATOM 1304 N N . LEU A 1 161 ? 3.369 3.628 -25.924 1.00 89.19 161 LEU A N 1
ATOM 1305 C CA . LEU A 1 161 ? 4.425 2.909 -25.208 1.00 89.19 161 LEU A CA 1
ATOM 1306 C C . LEU A 1 161 ? 5.101 1.913 -26.153 1.00 89.19 161 LEU A C 1
ATOM 1308 O O . LEU A 1 161 ? 4.446 1.366 -27.041 1.00 89.19 161 LEU A O 1
ATOM 1312 N N . THR A 1 162 ? 6.379 1.617 -25.923 1.00 89.81 162 THR A N 1
ATOM 1313 C CA . THR A 1 162 ? 7.024 0.478 -26.594 1.00 89.81 162 THR A CA 1
ATOM 1314 C C . THR A 1 162 ? 6.373 -0.838 -26.162 1.00 89.81 162 THR A C 1
ATOM 1316 O O . THR A 1 162 ? 5.737 -0.908 -25.108 1.00 89.81 162 THR A O 1
ATOM 1319 N N . ALA A 1 163 ? 6.561 -1.913 -26.936 1.00 88.62 163 ALA A N 1
ATOM 1320 C CA . ALA A 1 163 ? 6.061 -3.238 -26.560 1.00 88.62 163 ALA A CA 1
ATOM 1321 C C . ALA A 1 163 ? 6.556 -3.661 -25.163 1.00 88.62 163 ALA A C 1
ATOM 1323 O O . ALA A 1 163 ? 5.774 -4.146 -24.349 1.00 88.62 163 ALA A O 1
ATOM 1324 N N . ILE A 1 164 ? 7.827 -3.382 -24.851 1.00 87.06 164 ILE A N 1
ATOM 1325 C CA . ILE A 1 164 ? 8.434 -3.671 -23.545 1.00 87.06 164 ILE A CA 1
ATOM 1326 C C . ILE A 1 164 ? 7.752 -2.860 -22.435 1.00 87.06 164 ILE A C 1
ATOM 1328 O O . ILE A 1 164 ? 7.315 -3.430 -21.437 1.00 87.06 164 ILE A O 1
ATOM 1332 N N . GLN A 1 165 ? 7.596 -1.546 -22.615 1.00 88.06 165 GLN A N 1
ATOM 1333 C CA . GLN A 1 165 ? 6.944 -0.686 -21.621 1.00 88.06 165 GLN A CA 1
ATOM 1334 C C . GLN A 1 165 ? 5.470 -1.054 -21.409 1.00 88.06 165 GLN A C 1
ATOM 1336 O O . GLN A 1 165 ? 4.959 -1.051 -20.285 1.00 88.06 165 GLN A O 1
ATOM 1341 N N . ALA A 1 166 ? 4.776 -1.389 -22.495 1.00 88.19 166 ALA A N 1
ATOM 1342 C CA . ALA A 1 166 ? 3.394 -1.831 -22.447 1.00 88.19 166 ALA A CA 1
ATOM 1343 C C . ALA A 1 166 ? 3.269 -3.162 -21.693 1.00 88.19 166 ALA A C 1
ATOM 1345 O O . ALA A 1 166 ? 2.351 -3.319 -20.891 1.00 88.19 166 ALA A O 1
ATOM 1346 N N . ASN A 1 167 ? 4.207 -4.093 -21.888 1.00 87.56 167 ASN A N 1
ATOM 1347 C CA . ASN A 1 167 ? 4.239 -5.360 -21.159 1.00 87.56 167 ASN A CA 1
ATOM 1348 C C . ASN A 1 167 ? 4.490 -5.145 -19.660 1.00 87.56 167 ASN A C 1
ATOM 1350 O O . ASN A 1 167 ? 3.694 -5.628 -18.857 1.00 87.56 167 ASN A O 1
ATOM 1354 N N . LYS A 1 168 ? 5.475 -4.321 -19.275 1.00 85.56 168 LYS A N 1
ATOM 1355 C CA . LYS A 1 168 ? 5.694 -3.939 -17.863 1.00 85.56 168 LYS A CA 1
ATOM 1356 C C . LYS A 1 168 ? 4.450 -3.310 -17.224 1.00 85.56 168 LYS A C 1
ATOM 1358 O O . LYS A 1 168 ? 4.055 -3.653 -16.112 1.00 85.56 168 LYS A O 1
ATOM 1363 N N . SER A 1 169 ? 3.760 -2.441 -17.962 1.00 88.00 169 SER A N 1
ATOM 1364 C CA . SER A 1 169 ? 2.517 -1.812 -17.493 1.00 88.00 169 SER A CA 1
ATOM 1365 C C . SER A 1 169 ? 1.371 -2.808 -17.304 1.00 88.00 169 SER A C 1
ATOM 1367 O O . SER A 1 169 ? 0.573 -2.668 -16.371 1.00 88.00 169 SER A O 1
ATOM 1369 N N . ARG A 1 170 ? 1.278 -3.818 -18.179 1.00 86.50 170 ARG A N 1
ATOM 1370 C CA . ARG A 1 170 ? 0.287 -4.898 -18.069 1.00 86.50 170 ARG A CA 1
ATOM 1371 C C . ARG A 1 170 ? 0.518 -5.740 -16.822 1.00 86.50 170 ARG A C 1
ATOM 1373 O O . ARG A 1 170 ? -0.465 -6.075 -16.172 1.00 86.50 170 ARG A O 1
ATOM 1380 N N . MET A 1 171 ? 1.773 -5.994 -16.445 1.00 85.12 171 MET A N 1
ATOM 1381 C CA . MET A 1 171 ? 2.100 -6.737 -15.221 1.00 85.12 171 MET A CA 1
ATOM 1382 C C . MET A 1 171 ? 1.481 -6.077 -13.984 1.00 85.12 171 MET A C 1
ATOM 1384 O O . MET A 1 171 ? 0.724 -6.712 -13.257 1.00 85.12 171 MET A O 1
ATOM 1388 N N . CYS A 1 172 ? 1.702 -4.769 -13.813 1.00 84.25 172 CYS A N 1
ATOM 1389 C CA . CYS A 1 172 ? 1.120 -4.006 -12.703 1.00 84.25 172 CYS A CA 1
ATOM 1390 C C . CYS A 1 172 ? -0.418 -3.971 -12.768 1.00 84.25 172 CYS A C 1
ATOM 1392 O O . CYS A 1 172 ? -1.099 -4.069 -11.751 1.00 84.25 172 CYS A O 1
ATOM 1394 N N . THR A 1 173 ? -0.980 -3.839 -13.974 1.00 84.38 173 THR A N 1
ATOM 1395 C CA . THR A 1 173 ? -2.434 -3.722 -14.174 1.00 84.38 173 THR A CA 1
ATOM 1396 C C . THR A 1 173 ? -3.177 -5.025 -13.881 1.00 84.38 173 THR A C 1
ATOM 1398 O O . THR A 1 173 ? -4.276 -4.981 -13.341 1.00 84.38 173 THR A O 1
ATOM 1401 N N . ILE A 1 174 ? -2.585 -6.181 -14.184 1.00 85.50 174 ILE A N 1
ATOM 1402 C CA . ILE A 1 174 ? -3.181 -7.483 -13.861 1.00 85.50 174 ILE A CA 1
ATOM 1403 C C . ILE A 1 174 ? -3.266 -7.677 -12.341 1.00 85.50 174 ILE A C 1
ATOM 1405 O O . ILE A 1 174 ? -4.303 -8.101 -11.838 1.00 85.50 174 ILE A O 1
ATOM 1409 N N . CYS A 1 175 ? -2.222 -7.297 -11.600 1.00 82.62 175 CYS A N 1
ATOM 1410 C CA . CYS A 1 175 ? -2.215 -7.371 -10.136 1.00 82.62 175 CYS A CA 1
ATOM 1411 C C . CYS A 1 175 ? -3.204 -6.400 -9.468 1.00 82.62 175 CYS A C 1
ATOM 1413 O O . CYS A 1 175 ? -3.627 -6.645 -8.342 1.00 82.62 175 CYS A O 1
ATOM 1415 N N . ARG A 1 176 ? -3.616 -5.330 -10.162 1.00 83.19 176 ARG A N 1
ATOM 1416 C CA . ARG A 1 176 ? -4.643 -4.390 -9.684 1.00 83.19 176 ARG A CA 1
ATOM 1417 C C . ARG A 1 176 ? -6.050 -5.001 -9.681 1.00 83.19 176 ARG A C 1
ATOM 1419 O O . ARG A 1 176 ? -6.875 -4.635 -8.847 1.00 83.19 176 ARG A O 1
ATOM 1426 N N . TRP A 1 177 ? -6.348 -5.924 -10.597 1.00 84.94 177 TRP A N 1
ATOM 1427 C CA . TRP A 1 177 ? -7.717 -6.402 -10.820 1.00 84.94 177 TRP A CA 1
ATOM 1428 C C . TRP A 1 177 ? -8.369 -7.060 -9.584 1.00 84.94 177 TRP A C 1
ATOM 1430 O O . TRP A 1 177 ? -9.482 -6.659 -9.236 1.00 84.94 177 TRP A O 1
ATOM 1440 N N . PRO A 1 178 ? -7.710 -7.982 -8.845 1.00 83.88 178 PRO A N 1
ATOM 1441 C CA . PRO A 1 178 ? -8.273 -8.537 -7.607 1.00 83.88 178 PRO A CA 1
ATOM 1442 C C . PRO A 1 178 ? -8.593 -7.457 -6.566 1.00 83.88 178 PRO A C 1
ATOM 1444 O O . PRO A 1 178 ? -9.656 -7.474 -5.940 1.00 83.88 178 PRO A O 1
ATOM 1447 N N . VAL A 1 179 ? -7.709 -6.465 -6.441 1.00 81.69 179 VAL A N 1
ATOM 1448 C CA . VAL A 1 179 ? -7.871 -5.335 -5.522 1.00 81.69 179 VAL A CA 1
ATOM 1449 C C . VAL A 1 179 ? -9.080 -4.487 -5.919 1.00 81.69 179 VAL A C 1
ATOM 1451 O O . VAL A 1 179 ? -9.907 -4.140 -5.074 1.00 81.69 179 VAL A O 1
ATOM 1454 N N . GLU A 1 180 ? -9.259 -4.188 -7.206 1.00 83.81 180 GLU A N 1
ATOM 1455 C CA . GLU A 1 180 ? -10.433 -3.466 -7.712 1.00 83.81 180 GLU A CA 1
ATOM 1456 C C . GLU A 1 180 ? -11.753 -4.195 -7.439 1.00 83.81 180 GLU A C 1
ATOM 1458 O O . GLU A 1 180 ? -12.738 -3.538 -7.095 1.00 83.81 180 GLU A O 1
ATOM 1463 N N . ILE A 1 181 ? -11.782 -5.529 -7.518 1.00 84.88 181 ILE A N 1
ATOM 1464 C CA . ILE A 1 181 ? -12.979 -6.318 -7.191 1.00 84.88 181 ILE A CA 1
ATOM 1465 C C . ILE A 1 181 ? -13.340 -6.173 -5.718 1.00 84.88 181 ILE A C 1
ATOM 1467 O O . ILE A 1 181 ? -14.501 -5.903 -5.400 1.00 84.88 181 ILE A O 1
ATOM 1471 N N . VAL A 1 182 ? -12.370 -6.352 -4.817 1.00 82.62 182 VAL A N 1
ATOM 1472 C CA . VAL A 1 182 ? -12.607 -6.243 -3.369 1.00 82.62 182 VAL A CA 1
ATOM 1473 C C . VAL A 1 182 ? -13.112 -4.848 -3.024 1.00 82.62 182 VAL A C 1
ATOM 1475 O O . VAL A 1 182 ? -14.123 -4.701 -2.339 1.00 82.62 182 VAL A O 1
ATOM 1478 N N . ASN A 1 183 ? -12.508 -3.818 -3.606 1.00 77.06 183 ASN A N 1
ATOM 1479 C CA . ASN A 1 183 ? -13.001 -2.455 -3.459 1.00 77.06 183 ASN A CA 1
ATOM 1480 C C . ASN A 1 183 ? -14.407 -2.247 -4.020 1.00 77.06 183 ASN A C 1
ATOM 1482 O O . ASN A 1 183 ? -15.213 -1.548 -3.410 1.00 77.06 183 ASN A O 1
ATOM 1486 N N . GLY A 1 184 ? -14.711 -2.823 -5.183 1.00 81.06 184 GLY A N 1
ATOM 1487 C CA . GLY A 1 184 ? -16.043 -2.763 -5.778 1.00 81.06 184 GLY A CA 1
ATOM 1488 C C . GLY A 1 184 ? -17.101 -3.354 -4.847 1.00 81.06 184 GLY A C 1
ATOM 1489 O O . GLY A 1 184 ? -18.162 -2.756 -4.667 1.00 81.06 184 GLY A O 1
ATOM 1490 N N . ARG A 1 185 ? -16.779 -4.474 -4.185 1.00 83.75 185 ARG A N 1
ATOM 1491 C CA . ARG A 1 185 ? -17.631 -5.082 -3.151 1.00 83.75 185 ARG A CA 1
ATOM 1492 C C . ARG A 1 185 ? -17.808 -4.144 -1.959 1.00 83.75 185 ARG A C 1
ATOM 1494 O O . ARG A 1 185 ? -18.944 -3.859 -1.603 1.00 83.75 185 ARG A O 1
ATOM 1501 N N . LEU A 1 186 ? -16.724 -3.578 -1.419 1.00 78.19 186 LEU A N 1
ATOM 1502 C CA . LEU A 1 186 ? -16.803 -2.632 -0.297 1.00 78.19 186 LEU A CA 1
ATOM 150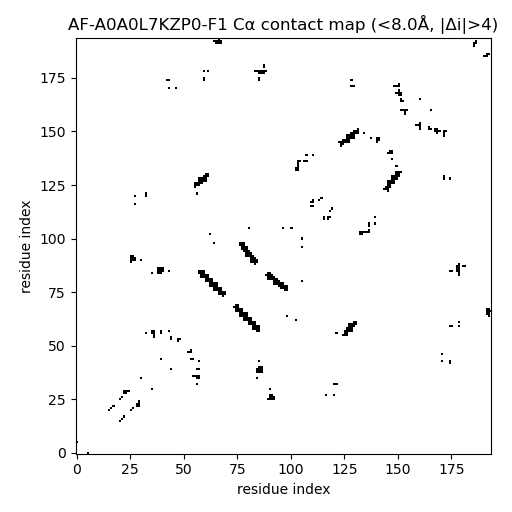3 C C . LEU A 1 186 ? -17.689 -1.419 -0.614 1.00 78.19 186 LEU A C 1
ATOM 1505 O O . LEU A 1 186 ? -18.536 -1.038 0.192 1.00 78.19 186 LEU A O 1
ATOM 1509 N N . LYS A 1 187 ? -17.529 -0.825 -1.802 1.00 73.50 187 LYS A N 1
ATOM 1510 C CA . LYS A 1 187 ? -18.347 0.315 -2.241 1.00 73.50 187 LYS A CA 1
ATOM 1511 C C . LYS A 1 187 ? -19.824 -0.048 -2.328 1.00 73.50 187 LYS A C 1
ATOM 1513 O O . LYS A 1 187 ? -20.665 0.703 -1.839 1.00 73.50 187 LYS A O 1
ATOM 1518 N N . ARG A 1 188 ? -20.130 -1.194 -2.939 1.00 80.31 188 ARG A N 1
ATOM 1519 C CA . ARG A 1 188 ? -21.500 -1.677 -3.121 1.00 80.31 188 ARG A CA 1
ATOM 1520 C C . ARG A 1 188 ? -22.164 -2.006 -1.784 1.00 80.31 188 ARG A C 1
ATOM 1522 O O . ARG A 1 188 ? -23.282 -1.562 -1.543 1.00 80.31 188 ARG A O 1
ATOM 1529 N N . ASP A 1 189 ? -21.476 -2.755 -0.929 1.00 80.06 189 ASP A N 1
ATOM 1530 C CA . ASP A 1 189 ? -22.070 -3.355 0.267 1.00 80.06 189 ASP A CA 1
ATOM 1531 C C . ASP A 1 189 ? -22.204 -2.327 1.402 1.00 80.06 189 ASP A C 1
ATOM 1533 O O . ASP A 1 189 ? -23.218 -2.293 2.097 1.00 80.06 189 ASP A O 1
ATOM 1537 N N . PHE A 1 190 ? -21.231 -1.419 1.540 1.00 72.06 190 PHE A N 1
ATOM 1538 C CA . PHE A 1 190 ? -21.235 -0.392 2.587 1.00 72.06 190 PHE A CA 1
ATOM 1539 C C . PHE A 1 190 ? -21.717 0.985 2.105 1.00 72.06 190 PHE A C 1
ATOM 1541 O O . PHE A 1 190 ? -21.714 1.938 2.885 1.00 72.06 190 PHE A O 1
ATOM 1548 N N . LYS A 1 191 ? -22.130 1.104 0.833 1.00 66.38 191 LYS A N 1
ATOM 1549 C CA . LYS A 1 191 ? -22.579 2.359 0.193 1.00 66.38 191 LYS A CA 1
ATOM 1550 C C . LYS A 1 191 ? -21.607 3.519 0.409 1.00 66.38 191 LYS A C 1
ATOM 1552 O O . LYS A 1 191 ? -22.001 4.660 0.643 1.00 66.38 191 LYS A O 1
ATOM 1557 N N . ILE A 1 192 ? -20.317 3.211 0.367 1.00 61.25 192 ILE A N 1
ATOM 1558 C CA . ILE A 1 192 ? -19.277 4.200 0.593 1.00 61.25 192 ILE A CA 1
ATOM 1559 C C . ILE A 1 192 ? -18.918 4.831 -0.753 1.00 61.25 192 ILE A C 1
ATOM 1561 O O . ILE A 1 192 ? -18.258 4.198 -1.576 1.00 61.25 192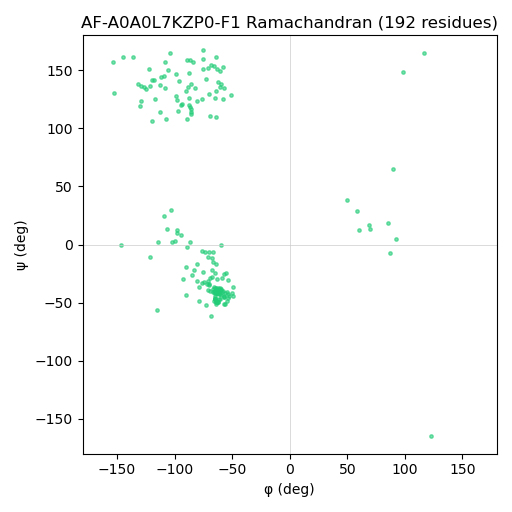 ILE A O 1
ATOM 1565 N N . GLY A 1 193 ? -19.322 6.086 -0.959 1.00 52.88 193 GLY A N 1
ATOM 1566 C CA . GLY A 1 193 ? -18.965 6.860 -2.148 1.00 52.88 193 GLY A CA 1
ATOM 1567 C C . GLY A 1 193 ? -19.921 6.732 -3.335 1.00 52.88 193 GLY A C 1
ATOM 1568 O O . GLY A 1 193 ? -19.504 6.252 -4.389 1.00 52.88 193 GLY A O 1
ATOM 1569 N N . SER A 1 194 ? -21.166 7.193 -3.167 1.00 38.31 194 SER A N 1
ATOM 1570 C CA . SER A 1 194 ? -22.040 7.638 -4.268 1.00 38.31 194 SER A CA 1
ATOM 1571 C C . SER A 1 194 ? -21.885 9.135 -4.502 1.00 38.31 194 SER A C 1
ATOM 1573 O O . SER A 1 194 ? -21.928 9.861 -3.478 1.00 38.31 194 SER A O 1
#

Nearest PDB structures (foldseek):
  3f2k-assembly1_A  TM=4.141E-01  e=1.567E-02  Homo sapiens
  3k9k-assembly3_B  TM=3.987E-01  e=1.017E-02  Homo sapiens
  4ktw-assembly1_B  TM=3.396E-01  e=9.374E-02  Ceduovirus bIL67
  7zan-assembly1_C-2  TM=5.642E-01  e=3.155E+00  Homo sapiens
  5k8d-assembly1_B  TM=2.813E-01  e=3.796E+00  Homo sapiens

Mean predicted aligned error: 7.96 Å

Sequence (194 aa):
MSRQNIERLTTLARRCLENNFVPFHLGFDDITRQQVIERNLVVPDALFSNEGWSRRTKCYCDMRCYSYFHPKEQLFISKRYLFVTCDGHIVDVYGPYSARKSDGAILNGLLKGPGSVLHCFFEVNDIFILDRGFRDSIPLFESHVYVGVMPESKTRGAIQLTAIQANKSRMCTICRWPVEIVNGRLKRDFKIGS

Foldseek 3Di:
DDPVVVVVVVVVVVVCCVPPPCCCQAALNNDAQQRQLVLADPLLQVLPPVVVCHSFREKEKDKDWFWDQDPVRDTFIFIKIFTAGLLQRTHHIDDRHHPPQQPLNVVCVQLDDPPRPCLVRHDAAHEYLYEPSNVVNQVSCVVRNYHYQYQDDDDVPDPDDDPVSVSSNVSSVSSCVSNVVSVVCCCVVVVTHD

Organism: Operophtera brumata (NCBI:txid104452)

Radius of gyration: 18.9 Å; Cα contacts (8 Å, |Δi|>4): 271; chains: 1; bounding box: 52×38×53 Å

Solvent-accessible surface area (backbone atoms only — not comparable to full-atom values): 10885 Å² total; per-residue (Å²): 133,56,70,67,57,51,54,51,50,52,54,50,52,49,51,50,39,62,72,72,38,37,69,70,69,42,29,78,85,52,50,53,65,66,58,48,34,69,42,43,39,71,64,61,45,63,71,46,30,85,82,74,50,65,91,45,46,48,35,34,58,45,77,45,77,33,49,46,80,45,102,82,84,46,78,46,51,33,21,39,40,35,40,23,37,42,65,31,53,67,44,32,76,46,72,81,38,58,64,86,58,51,70,27,61,49,52,48,55,56,69,49,62,98,82,24,69,60,67,77,67,53,57,78,59,26,38,35,41,40,54,66,78,35,60,90,31,40,68,60,30,52,76,63,43,29,38,67,45,48,44,62,75,64,56,92,92,49,93,62,65,53,73,67,45,46,49,54,23,47,55,47,52,60,49,42,49,42,40,52,52,46,50,51,50,50,32,66,76,68,63,49,51,128

Secondary structure (DSSP, 8-state):
--HHHHHHHHHHHHHHHHHHTGGGTSSTTTS-HHHHHHTS-HHHHHHHHTTT-TT--EEEEEEEEEEEE-TTS-EEEEEEEEEEETTS-EEEEEEEEETTS-HHHHHHHHT-STT-HHHHHPPTT-EEE--GGGGGGHHHHHHTT-EEE----PPTT-SS--HHHHHHHHHHHHHHHHHHHHHHHHHHHHT---

pLDDT: mean 80.27, std 11.89, range [38.31, 94.56]